Protein AF-A0A968AUE3-F1 (afdb_monomer_lite)

Sequence (200 aa):
GTGLGQAVLFWDGARYRPAATEGGHAAFAPRDERESRLLRFLLERYPRVSWERVLSGRGLFHIFEFLRSEGAPLLPEVEKRLASEDPSAVVGEAGVRGACPTCEDAVDLFVSLYGAQAGNLALTTMALGGVYVGGGIVTKLLPKVKSGLFMEAFRNAGRFEGLMRQTPVRVILNPKASLLGAAEVALDLALDTAPKPVSS

Radius of gyration: 19.77 Å; chains: 1; bounding box: 58×37×66 Å

pLDDT: mean 94.53, std 7.88, range [54.22, 98.81]

Structure (mmCIF, N/CA/C/O backbone):
data_AF-A0A968AUE3-F1
#
_entry.id   AF-A0A968AUE3-F1
#
loop_
_atom_site.group_PDB
_atom_site.id
_atom_site.type_symbol
_atom_site.label_atom_id
_atom_site.label_alt_id
_atom_site.label_comp_id
_atom_site.label_asym_id
_atom_site.label_entity_id
_atom_site.label_seq_id
_atom_site.pdbx_PDB_ins_code
_atom_site.Cartn_x
_atom_site.Cartn_y
_atom_site.Cartn_z
_atom_site.occupancy
_atom_site.B_iso_or_equiv
_atom_site.auth_seq_id
_atom_site.auth_comp_id
_atom_site.auth_asym_id
_atom_site.auth_atom_id
_atom_site.pdbx_PDB_model_num
ATOM 1 N N . GLY A 1 1 ? 2.767 7.096 1.065 1.00 87.50 1 GLY A N 1
ATOM 2 C CA . GLY A 1 1 ? 3.268 8.392 1.576 1.00 87.50 1 GLY A CA 1
ATOM 3 C C . GLY A 1 1 ? 2.072 9.280 1.826 1.00 87.50 1 GLY A C 1
ATOM 4 O O . GLY A 1 1 ? 1.082 8.755 2.321 1.00 87.50 1 GLY A O 1
ATOM 5 N N . THR A 1 2 ? 2.111 10.558 1.436 1.00 90.00 2 THR A N 1
ATOM 6 C CA . THR A 1 2 ? 0.888 11.387 1.338 1.00 90.00 2 THR A CA 1
ATOM 7 C C . THR A 1 2 ? -0.099 10.785 0.337 1.00 90.00 2 THR A C 1
ATOM 9 O O . THR A 1 2 ? -1.288 10.731 0.620 1.00 90.00 2 THR A O 1
ATOM 12 N N . GLY A 1 3 ? 0.427 10.251 -0.769 1.00 94.00 3 GLY A N 1
ATOM 13 C CA . GLY A 1 3 ? -0.297 9.460 -1.762 1.00 94.00 3 GLY A CA 1
ATOM 14 C C . GLY A 1 3 ? 0.367 8.108 -2.057 1.00 94.00 3 GLY A C 1
ATOM 15 O O . GLY A 1 3 ? 1.267 7.677 -1.310 1.00 94.00 3 GLY A O 1
ATOM 16 N N . LEU A 1 4 ? -0.053 7.480 -3.158 1.00 97.00 4 LEU A N 1
ATOM 17 C CA . LEU A 1 4 ? 0.469 6.219 -3.697 1.00 97.00 4 LEU A CA 1
ATOM 18 C C . LEU A 1 4 ? 0.987 6.427 -5.130 1.00 97.00 4 LEU A C 1
ATOM 20 O O . LEU A 1 4 ? 0.257 6.270 -6.101 1.00 97.00 4 LEU A O 1
ATOM 24 N N . GLY A 1 5 ? 2.277 6.732 -5.265 1.00 96.31 5 GLY A N 1
ATOM 25 C CA . GLY A 1 5 ? 2.933 6.774 -6.573 1.00 96.31 5 GLY A CA 1
ATOM 26 C C . GLY A 1 5 ? 3.268 5.372 -7.084 1.00 96.31 5 GLY A C 1
ATOM 27 O O . GLY A 1 5 ? 3.693 4.514 -6.307 1.00 96.31 5 GLY A O 1
ATOM 28 N N . GLN A 1 6 ? 3.108 5.151 -8.388 1.00 97.12 6 GLN A N 1
ATOM 29 C CA . GLN A 1 6 ? 3.526 3.928 -9.077 1.00 97.12 6 GLN A CA 1
ATOM 30 C C . GLN A 1 6 ? 4.240 4.303 -10.376 1.00 97.12 6 GLN A C 1
ATOM 32 O O . GLN A 1 6 ? 3.829 5.216 -11.088 1.00 97.12 6 GLN A O 1
ATOM 37 N N . ALA A 1 7 ? 5.323 3.605 -10.684 1.00 96.00 7 ALA A N 1
ATOM 38 C CA . ALA A 1 7 ? 6.072 3.776 -11.920 1.00 96.00 7 ALA A CA 1
ATOM 39 C C . ALA A 1 7 ? 6.649 2.424 -12.333 1.00 96.00 7 ALA A C 1
ATOM 41 O O . ALA A 1 7 ? 6.789 1.522 -11.502 1.00 96.00 7 ALA A O 1
ATOM 42 N N . VAL A 1 8 ? 6.991 2.299 -13.610 1.00 96.56 8 VAL A N 1
ATOM 43 C CA . VAL A 1 8 ? 7.591 1.088 -14.173 1.00 96.56 8 VAL A CA 1
ATOM 44 C C . VAL A 1 8 ? 8.958 1.437 -14.736 1.00 96.56 8 VAL A C 1
ATOM 46 O O . VAL A 1 8 ? 9.127 2.485 -15.354 1.00 96.56 8 VAL A O 1
ATOM 49 N N . LEU A 1 9 ? 9.936 0.560 -14.525 1.00 95.06 9 LEU A N 1
ATOM 50 C CA . LEU A 1 9 ? 11.209 0.594 -15.236 1.00 95.06 9 LEU A CA 1
ATOM 51 C C . LEU A 1 9 ? 11.208 -0.555 -16.241 1.00 95.06 9 LEU A C 1
ATOM 53 O O . LEU A 1 9 ? 11.090 -1.710 -15.835 1.00 95.06 9 LEU A O 1
ATOM 57 N N . PHE A 1 10 ? 11.341 -0.257 -17.530 1.00 93.12 10 PHE A N 1
ATOM 58 C CA . PHE A 1 10 ? 11.488 -1.284 -18.564 1.00 93.12 10 PHE A CA 1
ATOM 59 C C . PHE A 1 10 ? 12.887 -1.230 -19.172 1.00 93.12 10 PHE A C 1
ATOM 61 O O . PHE A 1 10 ? 13.482 -0.163 -19.292 1.00 93.12 10 PHE A O 1
ATOM 68 N N . TRP A 1 11 ? 13.430 -2.389 -19.526 1.00 92.69 11 TRP A N 1
ATOM 69 C CA . TRP A 1 11 ? 14.718 -2.484 -20.204 1.00 92.69 11 TRP A CA 1
ATOM 70 C C . TRP A 1 11 ? 14.527 -2.265 -21.706 1.00 92.69 11 TRP A C 1
ATOM 72 O O . TRP A 1 11 ? 13.736 -2.977 -22.323 1.00 92.69 11 TRP A O 1
ATOM 82 N N . ASP A 1 12 ? 15.240 -1.305 -22.298 1.00 92.12 12 ASP A N 1
ATOM 83 C CA . ASP A 1 12 ? 15.148 -1.004 -23.738 1.00 92.12 12 ASP A CA 1
ATOM 84 C C . ASP A 1 12 ? 16.195 -1.730 -24.604 1.00 92.12 12 ASP A C 1
ATOM 86 O O . ASP A 1 12 ? 16.256 -1.515 -25.812 1.00 92.12 12 ASP A O 1
ATOM 90 N N . GLY A 1 13 ? 17.018 -2.589 -23.996 1.00 93.75 13 GLY A N 1
ATOM 91 C CA . GLY A 1 13 ? 18.161 -3.242 -24.638 1.00 93.75 13 GLY A CA 1
ATOM 92 C C . GLY A 1 13 ? 19.514 -2.709 -24.162 1.00 93.75 13 GLY A C 1
ATOM 93 O O . GLY A 1 13 ? 20.493 -3.449 -24.223 1.00 93.75 13 GLY A O 1
ATOM 94 N N . ALA A 1 14 ? 19.565 -1.480 -23.638 1.00 91.12 14 ALA A N 1
ATOM 95 C CA . ALA A 1 14 ? 20.801 -0.836 -23.189 1.00 91.12 14 ALA A CA 1
ATOM 96 C C . ALA A 1 14 ? 20.709 -0.251 -21.773 1.00 91.12 14 ALA A C 1
ATOM 98 O O . ALA A 1 14 ? 21.691 -0.296 -21.030 1.00 91.12 14 ALA A O 1
ATOM 99 N N . ARG A 1 15 ? 19.552 0.302 -21.391 1.00 89.81 15 ARG A N 1
ATOM 100 C CA . ARG A 1 15 ? 19.321 0.874 -20.058 1.00 89.81 15 ARG A CA 1
ATOM 101 C C . ARG A 1 15 ? 17.876 0.700 -19.597 1.00 89.81 15 ARG A C 1
ATOM 103 O O . ARG A 1 15 ? 16.973 0.388 -20.374 1.00 89.81 15 ARG A O 1
ATOM 110 N N . TYR A 1 16 ? 17.650 0.919 -18.304 1.00 90.75 16 TYR A N 1
ATOM 111 C CA . TYR A 1 16 ? 16.298 1.012 -17.761 1.00 90.75 16 TYR A CA 1
ATOM 112 C C . TYR A 1 16 ? 15.686 2.373 -18.088 1.00 90.75 16 TYR A C 1
ATOM 114 O O . TYR A 1 16 ? 16.273 3.417 -17.812 1.00 90.75 16 TYR A O 1
ATOM 122 N N . ARG A 1 17 ? 14.478 2.358 -18.645 1.00 91.44 17 ARG A N 1
ATOM 123 C CA . ARG A 1 17 ? 13.684 3.540 -18.970 1.00 91.44 17 ARG A CA 1
ATOM 124 C C . ARG A 1 17 ? 12.528 3.682 -17.983 1.00 91.44 17 ARG A C 1
ATOM 126 O O . ARG A 1 17 ? 11.764 2.726 -17.822 1.00 91.44 17 ARG A O 1
ATOM 133 N N . PRO A 1 18 ? 12.368 4.848 -17.337 1.00 93.12 18 PRO A N 1
ATOM 134 C CA . PRO A 1 18 ? 11.205 5.100 -16.508 1.00 93.12 18 PRO A CA 1
ATOM 135 C C . PRO A 1 18 ? 9.968 5.384 -17.359 1.00 93.12 18 PRO A C 1
ATOM 137 O O . PRO A 1 18 ? 9.992 6.213 -18.265 1.00 93.12 18 PRO A O 1
ATOM 140 N N . ALA A 1 19 ? 8.867 4.727 -17.014 1.00 94.12 19 ALA A N 1
ATOM 141 C CA . ALA A 1 19 ? 7.523 5.047 -17.462 1.00 94.12 19 ALA A CA 1
ATOM 142 C C . ALA A 1 19 ? 6.704 5.519 -16.254 1.00 94.12 19 ALA A C 1
ATOM 144 O O . ALA A 1 19 ? 6.473 4.764 -15.302 1.00 94.12 19 ALA A O 1
ATOM 145 N N . ALA A 1 20 ? 6.292 6.787 -16.285 1.00 94.00 20 ALA A N 1
ATOM 146 C CA . ALA A 1 20 ? 5.414 7.358 -15.272 1.00 94.00 20 ALA A CA 1
ATOM 147 C C . ALA A 1 20 ? 4.004 6.762 -15.386 1.00 94.00 20 ALA A C 1
ATOM 149 O O . ALA A 1 20 ? 3.521 6.496 -16.488 1.00 94.00 20 ALA A O 1
ATOM 150 N N . THR A 1 21 ? 3.338 6.564 -14.248 1.00 95.62 21 THR A N 1
ATOM 151 C CA . THR A 1 21 ? 1.948 6.097 -14.201 1.00 95.62 21 THR A CA 1
ATOM 152 C C . THR A 1 21 ? 1.184 6.801 -13.086 1.00 95.62 21 THR A C 1
ATOM 154 O O . THR A 1 21 ? 1.782 7.276 -12.126 1.00 95.62 21 THR A O 1
ATOM 157 N N . GLU A 1 22 ? -0.145 6.767 -13.171 1.00 96.62 22 GLU A N 1
ATOM 158 C CA . GLU A 1 22 ? -1.058 7.174 -12.093 1.00 96.62 22 GLU A CA 1
ATOM 159 C C . GLU A 1 22 ? -1.727 5.950 -11.450 1.00 96.62 22 GLU A C 1
ATOM 161 O O . GLU A 1 22 ? -2.900 5.964 -11.071 1.00 96.62 22 GLU A O 1
ATOM 166 N N . GLY A 1 23 ? -0.993 4.834 -11.364 1.00 96.06 23 GLY A N 1
ATOM 167 C CA . GLY A 1 23 ? -1.550 3.542 -10.958 1.00 96.06 23 GLY A CA 1
ATOM 168 C C . GLY A 1 23 ? -2.142 3.528 -9.541 1.00 96.06 23 GLY A C 1
ATOM 169 O O . GLY A 1 23 ? -3.088 2.789 -9.276 1.00 96.06 23 GLY A O 1
ATOM 170 N N . GLY A 1 24 ? -1.694 4.413 -8.642 1.00 97.12 24 GLY A N 1
ATOM 171 C CA . GLY A 1 24 ? -2.324 4.583 -7.327 1.00 97.12 24 GLY A CA 1
ATOM 172 C C . GLY A 1 24 ? -3.758 5.119 -7.383 1.00 97.12 24 GLY A C 1
ATOM 173 O O . GLY A 1 24 ? -4.542 4.898 -6.458 1.00 97.12 24 GLY A O 1
ATOM 174 N N . HIS A 1 25 ? -4.144 5.757 -8.486 1.00 97.88 25 HIS A N 1
ATOM 175 C CA . HIS A 1 25 ? -5.512 6.193 -8.740 1.00 97.88 25 HIS A CA 1
ATOM 176 C C . HIS A 1 25 ? -6.372 5.122 -9.421 1.00 97.88 25 HIS A C 1
ATOM 178 O O . HIS A 1 25 ? -7.548 5.386 -9.686 1.00 97.88 25 HIS A O 1
ATOM 184 N N . ALA A 1 26 ? -5.853 3.916 -9.680 1.00 97.75 26 ALA A N 1
ATOM 185 C CA . ALA A 1 26 ? -6.665 2.775 -10.102 1.00 97.75 26 ALA A CA 1
ATOM 186 C C . ALA A 1 26 ? -7.692 2.402 -9.018 1.00 97.75 26 ALA A C 1
ATOM 188 O O . ALA A 1 26 ? -7.497 2.690 -7.835 1.00 97.75 26 ALA A O 1
ATOM 189 N N . ALA A 1 27 ? -8.814 1.804 -9.429 1.00 98.06 27 ALA A N 1
ATOM 190 C CA . ALA A 1 27 ? -9.891 1.447 -8.507 1.00 98.06 27 ALA A CA 1
ATOM 191 C C . ALA A 1 27 ? -9.421 0.386 -7.500 1.00 98.06 27 ALA A C 1
ATOM 193 O O . ALA A 1 27 ? -8.736 -0.566 -7.878 1.00 98.06 27 ALA A O 1
ATOM 194 N N . PHE A 1 28 ? -9.801 0.557 -6.234 1.00 98.50 28 PHE A N 1
ATOM 195 C CA . PHE A 1 28 ? -9.588 -0.458 -5.210 1.00 98.50 28 PHE A CA 1
ATOM 196 C C . PHE A 1 28 ? -10.462 -1.685 -5.508 1.00 98.50 28 PHE A C 1
ATOM 198 O O . PHE A 1 28 ? -11.667 -1.550 -5.720 1.00 98.50 28 PHE A O 1
ATOM 205 N N . ALA A 1 29 ? -9.845 -2.867 -5.528 1.00 96.06 29 ALA A N 1
ATOM 206 C CA . ALA A 1 29 ? -10.512 -4.141 -5.768 1.00 96.06 29 ALA A CA 1
ATOM 207 C C . ALA A 1 29 ? -10.394 -5.021 -4.507 1.00 96.06 29 ALA A C 1
ATOM 209 O O . ALA A 1 29 ? -9.310 -5.559 -4.267 1.00 96.06 29 ALA A O 1
ATOM 210 N N . PRO A 1 30 ? -11.457 -5.138 -3.688 1.00 97.81 30 PRO A N 1
ATOM 211 C CA . PRO A 1 30 ? -11.427 -5.936 -2.467 1.00 97.81 30 PRO A CA 1
ATOM 212 C C . PRO A 1 30 ? -11.324 -7.432 -2.782 1.00 97.81 30 PRO A C 1
ATOM 214 O O . PRO A 1 30 ? -11.907 -7.915 -3.753 1.00 97.81 30 PRO A O 1
ATOM 217 N N . ARG A 1 31 ? -10.583 -8.166 -1.951 1.00 97.25 31 ARG A N 1
ATOM 218 C CA . ARG A 1 31 ? -10.299 -9.601 -2.127 1.00 97.25 31 ARG A CA 1
ATOM 219 C C . ARG A 1 31 ? -11.199 -10.509 -1.299 1.00 97.25 31 ARG A C 1
ATOM 221 O O . ARG A 1 31 ? -11.353 -11.681 -1.628 1.00 97.25 31 ARG A O 1
ATOM 228 N N . ASP A 1 32 ? -11.765 -9.977 -0.224 1.00 97.62 32 ASP A N 1
ATOM 229 C CA . ASP A 1 32 ? -12.616 -10.706 0.708 1.00 97.62 32 ASP A CA 1
ATOM 230 C C . ASP A 1 32 ? -13.753 -9.820 1.246 1.00 97.62 32 ASP A C 1
ATOM 232 O O . ASP A 1 32 ? -13.901 -8.646 0.884 1.00 97.62 32 ASP A O 1
ATOM 236 N N . GLU A 1 33 ? -14.597 -10.394 2.105 1.00 98.44 33 GLU A N 1
ATOM 237 C CA . GLU A 1 33 ? -15.749 -9.692 2.676 1.00 98.44 33 GLU A CA 1
ATOM 238 C C . GLU A 1 33 ? -15.333 -8.541 3.607 1.00 98.44 33 GLU A C 1
ATOM 240 O O . GLU A 1 33 ? -16.031 -7.532 3.700 1.00 98.44 33 GLU A O 1
ATOM 245 N N . ARG A 1 34 ? -14.182 -8.646 4.281 1.00 98.38 34 ARG A N 1
ATOM 246 C CA . ARG A 1 34 ? -13.679 -7.591 5.170 1.00 98.38 34 ARG A CA 1
ATOM 247 C C . ARG A 1 34 ? -13.237 -6.375 4.360 1.00 98.38 34 ARG A C 1
ATOM 249 O O . ARG A 1 34 ? -13.642 -5.252 4.655 1.00 98.38 34 ARG A O 1
ATOM 256 N N . GLU A 1 35 ? -12.469 -6.596 3.302 1.00 98.62 35 GLU A N 1
ATOM 257 C CA . GLU A 1 35 ? -12.070 -5.558 2.354 1.00 98.62 35 GLU A CA 1
ATOM 258 C C . GLU A 1 35 ? -13.275 -4.971 1.603 1.00 98.62 35 GLU A C 1
ATOM 260 O O . GLU A 1 35 ? -13.310 -3.772 1.322 1.00 98.62 35 GLU A O 1
ATOM 265 N N . SER A 1 36 ? -14.298 -5.784 1.326 1.00 98.81 36 SER A N 1
ATOM 266 C CA . SER A 1 36 ? -15.547 -5.323 0.706 1.00 98.81 36 SER A CA 1
ATOM 267 C C . SER A 1 36 ? -16.339 -4.393 1.628 1.00 98.81 36 SER A C 1
ATOM 269 O O . SER A 1 36 ? -16.906 -3.400 1.166 1.00 98.81 36 SER A O 1
ATOM 271 N N . ARG A 1 37 ? -16.350 -4.656 2.941 1.00 98.69 37 ARG A N 1
ATOM 272 C CA . ARG A 1 37 ? -16.912 -3.731 3.941 1.00 98.69 37 ARG A CA 1
ATOM 273 C C . ARG A 1 37 ? -16.114 -2.437 4.041 1.00 98.69 37 ARG A C 1
ATOM 275 O O . ARG A 1 37 ? -16.726 -1.372 4.051 1.00 98.69 37 ARG A O 1
ATOM 282 N N . LEU A 1 38 ? -14.782 -2.509 4.005 1.00 98.81 38 LEU A N 1
ATOM 283 C CA . LEU A 1 38 ? -13.931 -1.317 3.926 1.00 98.81 38 LEU A CA 1
ATOM 284 C C . LEU A 1 38 ? -14.248 -0.481 2.674 1.00 98.81 38 LEU A C 1
ATOM 286 O O . LEU A 1 38 ? -14.374 0.739 2.767 1.00 98.81 38 LEU A O 1
ATOM 290 N N . LEU A 1 39 ? -14.421 -1.115 1.508 1.00 98.81 39 LEU A N 1
ATOM 291 C CA . LEU A 1 39 ? -14.833 -0.418 0.286 1.00 98.81 39 LEU A CA 1
ATOM 292 C C . LEU A 1 39 ? -16.179 0.297 0.483 1.00 98.81 39 LEU A C 1
ATOM 294 O O . LEU A 1 39 ? -16.281 1.478 0.159 1.00 98.81 39 LEU A O 1
ATOM 298 N N . ARG A 1 40 ? -17.191 -0.393 1.029 1.00 98.62 40 ARG A N 1
ATOM 299 C CA . ARG A 1 40 ? -18.519 0.187 1.300 1.00 98.62 40 ARG A CA 1
ATOM 300 C C . ARG A 1 40 ? -18.437 1.386 2.243 1.00 98.62 40 ARG A C 1
ATOM 302 O O . ARG A 1 40 ? -18.963 2.440 1.908 1.00 98.62 40 ARG A O 1
ATOM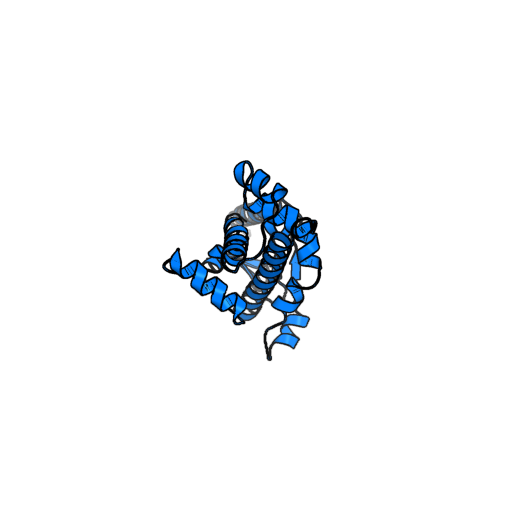 309 N N . PHE A 1 41 ? -17.697 1.253 3.341 1.00 98.69 41 PHE A N 1
ATOM 310 C CA . PHE A 1 41 ? -17.438 2.341 4.285 1.00 98.69 41 PHE A CA 1
ATOM 311 C C . PHE A 1 41 ? -16.807 3.566 3.602 1.00 98.69 41 PHE A C 1
ATOM 313 O O . PHE A 1 41 ? -17.210 4.705 3.825 1.00 98.69 41 PHE A O 1
ATOM 320 N N . LEU A 1 42 ? -15.826 3.355 2.719 1.00 98.62 42 LEU A N 1
ATOM 321 C CA . LEU A 1 42 ? -15.171 4.449 1.998 1.00 98.62 42 LEU A CA 1
ATOM 322 C C . LEU A 1 42 ? -16.070 5.091 0.928 1.00 98.62 42 LEU A C 1
ATOM 324 O O . LEU A 1 42 ? -15.923 6.286 0.658 1.00 98.62 42 LEU A O 1
ATOM 328 N N . LEU A 1 43 ? -16.994 4.332 0.331 1.00 98.56 43 LEU A N 1
ATOM 329 C CA . LEU A 1 43 ? -17.951 4.834 -0.663 1.00 98.56 43 LEU A CA 1
ATOM 330 C C . LEU A 1 43 ? -18.997 5.787 -0.069 1.00 98.56 43 LEU A C 1
ATOM 332 O O . LEU A 1 43 ? -19.527 6.622 -0.794 1.00 98.56 43 LEU A O 1
ATOM 336 N N . GLU A 1 44 ? -19.244 5.739 1.242 1.00 97.94 44 GLU A N 1
ATOM 337 C CA . GLU A 1 44 ? -20.092 6.729 1.926 1.00 97.94 44 GLU A CA 1
ATOM 338 C C . GLU A 1 44 ? -19.481 8.141 1.897 1.00 97.94 44 GLU A C 1
ATOM 340 O O . GLU A 1 44 ? -20.194 9.140 1.974 1.00 97.94 44 GLU A O 1
ATOM 345 N N . ARG A 1 45 ? -18.149 8.234 1.776 1.00 96.19 45 ARG A N 1
ATOM 346 C CA . ARG A 1 45 ? -17.389 9.496 1.830 1.00 96.19 45 ARG A CA 1
ATOM 347 C C . ARG A 1 45 ? -16.841 9.928 0.474 1.00 96.19 45 ARG A C 1
ATOM 349 O O . ARG A 1 45 ? -16.584 11.113 0.263 1.00 96.19 45 ARG A O 1
ATOM 356 N N . TYR A 1 46 ? -16.606 8.978 -0.428 1.00 97.44 46 TYR A N 1
ATOM 357 C CA . TYR A 1 46 ? -15.980 9.224 -1.721 1.00 97.44 46 TYR A CA 1
ATOM 358 C C . TYR A 1 46 ? -16.808 8.618 -2.854 1.00 97.44 46 TYR A C 1
ATOM 360 O O . TYR A 1 46 ? -17.135 7.438 -2.795 1.00 97.44 46 TYR A O 1
ATOM 368 N N . PRO A 1 47 ? -17.037 9.352 -3.959 1.00 95.94 47 PRO A N 1
ATOM 369 C CA . PRO A 1 47 ? -17.762 8.812 -5.113 1.00 95.94 47 PRO A CA 1
ATOM 370 C C . PRO A 1 47 ? -17.018 7.652 -5.796 1.00 95.94 47 PRO A C 1
ATOM 372 O O . PRO A 1 47 ? -17.610 6.870 -6.533 1.00 95.94 47 PRO A O 1
ATOM 375 N N . ARG A 1 48 ? -15.702 7.549 -5.577 1.00 97.44 48 ARG A N 1
ATOM 376 C CA . ARG A 1 48 ? -14.839 6.479 -6.077 1.00 97.44 48 ARG A CA 1
ATOM 377 C C . ARG A 1 48 ? -13.696 6.241 -5.100 1.00 97.44 48 ARG A C 1
ATOM 379 O O . ARG A 1 48 ? -13.047 7.189 -4.655 1.00 97.44 48 ARG A O 1
ATOM 386 N N . VAL A 1 49 ? -13.396 4.972 -4.846 1.00 98.56 49 VAL A N 1
ATOM 387 C CA . VAL A 1 49 ? -12.293 4.556 -3.975 1.00 98.56 49 VAL A CA 1
ATOM 388 C C . VAL A 1 49 ? -11.143 4.040 -4.834 1.00 98.56 49 VAL A C 1
ATOM 390 O O . VAL A 1 49 ? -11.258 3.014 -5.504 1.00 98.56 49 VAL A O 1
ATOM 393 N N . SER A 1 50 ? -10.036 4.782 -4.853 1.00 98.56 50 SER A N 1
ATOM 394 C CA . SER A 1 50 ? -8.789 4.340 -5.478 1.00 98.56 50 SER A CA 1
ATOM 395 C C . SER A 1 50 ? -7.882 3.633 -4.477 1.00 98.56 50 SER A C 1
ATOM 397 O O . SER A 1 50 ? -8.051 3.784 -3.266 1.00 98.56 50 SER A O 1
ATOM 399 N N . TRP A 1 51 ? -6.858 2.938 -4.970 1.00 98.38 51 TRP A N 1
ATOM 400 C CA . TRP A 1 51 ? -5.819 2.379 -4.107 1.00 98.38 51 TRP A CA 1
ATOM 401 C C . TRP A 1 51 ? -5.157 3.428 -3.215 1.00 98.38 51 TRP A C 1
ATOM 403 O O . TRP A 1 51 ? -4.914 3.150 -2.051 1.00 98.38 51 TRP A O 1
ATOM 413 N N . GLU A 1 52 ? -4.938 4.656 -3.684 1.00 98.12 52 GLU A N 1
ATOM 414 C CA . GLU A 1 52 ? -4.398 5.746 -2.860 1.00 98.12 52 GLU A CA 1
ATOM 415 C C . GLU A 1 52 ? -5.287 6.110 -1.656 1.00 98.12 52 GLU A C 1
ATOM 417 O O . GLU A 1 52 ? -4.772 6.462 -0.589 1.00 98.12 52 GLU A O 1
ATOM 422 N N . ARG A 1 53 ? -6.618 5.992 -1.782 1.00 97.94 53 ARG A N 1
ATOM 423 C CA . ARG A 1 53 ? -7.550 6.245 -0.664 1.00 97.94 53 ARG A CA 1
ATOM 424 C C . ARG A 1 53 ? -7.376 5.253 0.482 1.00 97.94 53 ARG A C 1
ATOM 426 O O . ARG A 1 53 ? -7.782 5.569 1.598 1.00 97.94 53 ARG A O 1
ATOM 433 N N . VAL A 1 54 ? -6.760 4.109 0.194 1.00 98.00 54 VAL A N 1
ATOM 434 C CA . VAL A 1 54 ? -6.487 3.008 1.121 1.00 98.00 54 VAL A CA 1
ATOM 435 C C . VAL A 1 54 ? -5.002 2.977 1.521 1.00 98.00 54 VAL A C 1
ATOM 437 O O . VAL A 1 54 ? -4.670 2.839 2.692 1.00 98.00 54 VAL A O 1
ATOM 440 N N . LEU A 1 55 ? -4.092 3.185 0.565 1.00 98.00 55 LEU A N 1
ATOM 441 C CA . LEU A 1 55 ? -2.639 3.016 0.685 1.00 98.00 55 LEU A CA 1
ATOM 442 C C . LEU A 1 55 ? -1.882 4.352 0.726 1.00 98.00 55 LEU A C 1
ATOM 444 O O . LEU A 1 55 ? -0.911 4.597 0.007 1.00 98.00 55 LEU A O 1
ATOM 448 N N . SER A 1 56 ? -2.316 5.224 1.624 1.00 97.38 56 SER A N 1
ATOM 449 C CA . SER A 1 56 ? -1.650 6.481 1.973 1.00 97.38 56 SER A CA 1
ATOM 450 C C . SER A 1 56 ? -1.615 6.643 3.492 1.00 97.38 56 SER A C 1
ATOM 452 O O . SER A 1 56 ? -2.193 5.833 4.211 1.00 97.38 56 SER A O 1
ATOM 454 N N . GLY A 1 57 ? -0.953 7.686 4.005 1.00 96.06 57 GLY A N 1
ATOM 455 C CA . GLY A 1 57 ? -1.047 8.032 5.429 1.00 96.06 57 GLY A CA 1
ATOM 456 C C . GLY A 1 57 ? -2.507 8.188 5.855 1.00 96.06 57 GLY A C 1
ATOM 457 O O . GLY A 1 57 ? -2.971 7.476 6.737 1.00 96.06 57 GLY A O 1
ATOM 458 N N . ARG A 1 58 ? -3.267 9.005 5.113 1.00 96.75 58 ARG A N 1
ATOM 459 C CA . ARG A 1 58 ? -4.714 9.156 5.326 1.00 96.75 58 ARG A CA 1
ATOM 460 C C . ARG A 1 58 ? -5.470 7.841 5.159 1.00 96.75 58 ARG A C 1
ATOM 462 O O . ARG A 1 58 ? -6.386 7.584 5.925 1.00 96.75 58 ARG A O 1
ATOM 469 N N . GLY A 1 59 ? -5.078 7.008 4.197 1.00 98.19 59 GLY A N 1
ATOM 470 C CA . GLY A 1 59 ? -5.672 5.688 3.997 1.00 98.19 59 GLY A CA 1
ATOM 471 C C . GLY A 1 59 ? -5.513 4.755 5.199 1.00 98.19 59 GLY A C 1
ATOM 472 O O . GLY A 1 59 ? -6.485 4.117 5.587 1.00 98.19 59 GLY A O 1
ATOM 473 N N . LEU A 1 60 ? -4.350 4.753 5.864 1.00 98.56 60 LEU A N 1
ATOM 474 C CA . LEU A 1 60 ? -4.162 4.023 7.124 1.00 98.56 60 LEU A CA 1
ATOM 475 C C . LEU A 1 60 ? -5.141 4.508 8.202 1.00 98.56 60 LEU A C 1
ATOM 477 O O . LEU A 1 60 ? -5.748 3.695 8.897 1.00 98.56 60 LEU A O 1
ATOM 481 N N . PHE A 1 61 ? -5.330 5.823 8.320 1.00 98.19 61 PHE A N 1
ATOM 482 C CA . PHE A 1 61 ? -6.303 6.359 9.266 1.00 98.19 61 PHE A CA 1
ATOM 483 C C . PHE A 1 61 ? -7.748 6.017 8.876 1.00 98.19 61 PHE A C 1
ATOM 485 O O . PHE A 1 61 ? -8.532 5.657 9.746 1.00 98.19 61 PHE A O 1
ATOM 492 N N . HIS A 1 62 ? -8.097 6.012 7.585 1.00 98.62 62 HIS A N 1
ATOM 493 C CA . HIS A 1 62 ? -9.422 5.563 7.152 1.00 98.62 62 HIS A CA 1
ATOM 494 C C . HIS A 1 62 ? -9.687 4.094 7.501 1.00 98.62 62 HIS A C 1
ATOM 496 O O . HIS A 1 62 ? -10.804 3.752 7.877 1.00 98.62 62 HIS A O 1
ATOM 502 N N . ILE A 1 63 ? -8.677 3.223 7.388 1.00 98.81 63 ILE A N 1
ATOM 503 C CA . ILE A 1 63 ? -8.791 1.820 7.809 1.00 98.81 63 ILE A CA 1
ATOM 504 C C . ILE A 1 63 ? -9.059 1.750 9.315 1.00 98.81 63 ILE A C 1
ATOM 506 O O . ILE A 1 63 ? -9.939 1.014 9.748 1.00 98.81 63 ILE A O 1
ATOM 510 N N . PHE A 1 64 ? -8.350 2.544 10.115 1.00 98.69 64 PHE A N 1
ATOM 511 C CA . PHE A 1 64 ? -8.611 2.633 11.549 1.00 98.69 64 PHE A CA 1
ATOM 512 C C . PHE A 1 64 ? -10.042 3.113 11.854 1.00 98.69 64 PHE A C 1
ATOM 514 O O . PHE A 1 64 ? -10.728 2.501 12.671 1.00 98.69 64 PHE A O 1
ATOM 521 N N . GLU A 1 65 ? -10.527 4.159 11.179 1.00 98.62 65 GLU A N 1
ATOM 522 C CA . GLU A 1 65 ? -11.910 4.635 11.326 1.00 98.62 65 GLU A CA 1
ATOM 523 C C . GLU A 1 65 ? -12.942 3.573 10.927 1.00 98.62 65 GLU A C 1
ATOM 525 O O . GLU A 1 65 ? -13.958 3.422 11.604 1.00 98.62 65 GLU A O 1
ATOM 530 N N . PHE A 1 66 ? -12.667 2.812 9.865 1.00 98.69 66 PHE A N 1
ATOM 531 C CA . PHE A 1 66 ? -13.487 1.676 9.459 1.00 98.69 66 PHE A CA 1
ATOM 532 C C . PHE A 1 66 ? -13.597 0.654 10.596 1.00 98.69 66 PHE A C 1
ATOM 534 O O . PHE A 1 66 ? -14.706 0.329 11.014 1.00 98.69 66 PHE A O 1
ATOM 541 N N . LEU A 1 67 ? -12.478 0.220 11.182 1.00 98.62 67 LEU A N 1
ATOM 542 C CA . LEU A 1 67 ? -12.504 -0.738 12.294 1.00 98.62 67 LEU A CA 1
ATOM 543 C C . LEU A 1 67 ? -13.243 -0.185 13.518 1.00 98.62 67 LEU A C 1
ATOM 545 O O . LEU A 1 67 ? -13.992 -0.908 14.174 1.00 98.62 67 LEU A O 1
ATOM 549 N N . ARG A 1 68 ? -13.096 1.114 13.800 1.00 98.06 68 ARG A N 1
ATOM 550 C CA . ARG A 1 68 ? -13.861 1.801 14.851 1.00 98.06 68 ARG A CA 1
ATOM 551 C C . ARG A 1 68 ? -15.363 1.783 14.576 1.00 98.06 68 ARG A C 1
ATOM 553 O O . ARG A 1 68 ? -16.132 1.573 15.510 1.00 98.06 68 ARG A O 1
ATOM 560 N N . SER A 1 69 ? -15.778 1.955 13.321 1.00 97.81 69 SER A N 1
ATOM 561 C CA . SER A 1 69 ? -17.188 1.852 12.921 1.00 97.81 69 SER A CA 1
ATOM 562 C C . SER A 1 69 ? -17.743 0.428 13.058 1.00 97.81 69 SER A C 1
ATOM 564 O O . SER A 1 69 ? -18.928 0.266 13.330 1.00 97.81 69 SER A O 1
ATOM 566 N N . GLU A 1 70 ? -16.883 -0.595 12.975 1.00 97.25 70 GLU A N 1
ATOM 567 C CA . GLU A 1 70 ? -17.240 -1.998 13.243 1.00 97.25 70 GLU A CA 1
ATOM 568 C C . GLU A 1 70 ? -17.219 -2.356 14.744 1.00 97.25 70 GLU A C 1
ATOM 570 O O . GLU A 1 70 ? -17.397 -3.516 15.111 1.00 97.25 70 GLU A O 1
ATOM 575 N N . GLY A 1 71 ? -17.014 -1.374 15.631 1.00 96.12 71 GLY A N 1
ATOM 576 C CA . GLY A 1 71 ? 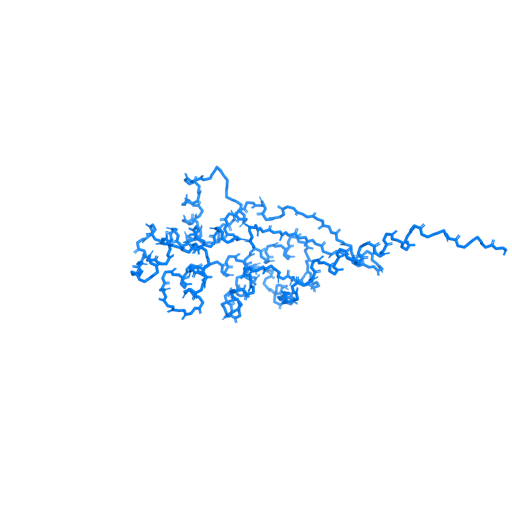-17.040 -1.564 17.082 1.00 96.12 71 GLY A CA 1
ATOM 577 C C . GLY A 1 71 ? -15.701 -1.966 17.708 1.00 96.12 71 GLY A C 1
ATOM 578 O O . GLY A 1 71 ? -15.666 -2.284 18.898 1.00 96.12 71 GLY A O 1
ATOM 579 N N . ALA A 1 72 ? -14.591 -1.928 16.961 1.00 95.38 72 ALA A N 1
ATOM 580 C CA . ALA A 1 72 ? -13.267 -2.188 17.527 1.00 95.38 72 ALA A CA 1
ATOM 581 C C . ALA A 1 72 ? -12.938 -1.157 18.626 1.00 95.38 72 ALA A C 1
ATOM 583 O O . ALA A 1 72 ? -13.236 0.026 18.448 1.00 95.38 72 ALA A O 1
ATOM 584 N N . PRO A 1 73 ? -12.327 -1.546 19.760 1.00 93.81 73 PRO A N 1
ATOM 585 C CA . PRO A 1 73 ? -12.117 -0.659 20.906 1.00 93.81 73 PRO A CA 1
ATOM 586 C C . PRO A 1 73 ? -11.134 0.485 20.604 1.00 93.81 73 PRO A C 1
ATOM 588 O O . PRO A 1 73 ? -10.319 0.411 19.689 1.00 93.81 73 PRO A O 1
ATOM 591 N N . LEU A 1 74 ? -11.182 1.560 21.387 1.00 93.50 74 LEU A N 1
ATOM 592 C CA . LEU A 1 74 ? -10.194 2.640 21.345 1.00 93.50 74 LEU A CA 1
ATOM 593 C C . LEU A 1 74 ? -9.675 2.835 22.752 1.00 93.50 74 LEU A C 1
ATOM 595 O O . LEU A 1 74 ? -10.449 3.033 23.685 1.00 93.50 74 LEU A O 1
ATOM 599 N N . LEU A 1 75 ? -8.361 2.724 22.892 1.00 94.38 75 LEU A N 1
ATOM 600 C CA . LEU A 1 75 ? -7.717 2.908 24.178 1.00 94.38 75 LEU A CA 1
ATOM 601 C C . LEU A 1 75 ? -7.653 4.408 24.499 1.00 94.38 75 LEU A C 1
ATOM 603 O O . LEU A 1 75 ? -7.277 5.179 23.612 1.00 94.38 75 LEU A O 1
ATOM 607 N N . PRO A 1 76 ? -7.939 4.828 25.747 1.00 95.19 76 PRO A N 1
ATOM 608 C CA . PRO A 1 76 ? -7.925 6.243 26.129 1.00 95.19 76 PRO A CA 1
ATOM 609 C C . PRO A 1 76 ? -6.595 6.953 25.843 1.00 95.19 76 PRO A C 1
ATOM 611 O O . PRO A 1 76 ? -6.572 8.127 25.483 1.00 95.19 76 PRO A O 1
ATOM 614 N N . GLU A 1 77 ? -5.470 6.239 25.965 1.00 94.81 77 GLU A N 1
ATOM 615 C CA . GLU A 1 77 ? -4.146 6.774 25.630 1.00 94.81 77 GLU A CA 1
ATOM 616 C C . GLU A 1 77 ? -4.045 7.146 24.146 1.00 94.81 77 GLU A C 1
ATOM 618 O O . GLU A 1 77 ? -3.586 8.235 23.804 1.00 94.81 77 GLU A O 1
ATOM 623 N N . VAL A 1 78 ? -4.518 6.264 23.262 1.00 96.31 78 VAL A N 1
ATOM 624 C CA . VAL A 1 78 ? -4.525 6.513 21.819 1.00 96.31 78 VAL A CA 1
ATOM 625 C C . VAL A 1 78 ? -5.507 7.627 21.482 1.00 96.31 78 VAL A C 1
ATOM 627 O O . VAL A 1 78 ? -5.153 8.517 20.721 1.00 96.31 78 VAL A O 1
ATOM 630 N N . GLU A 1 79 ? -6.698 7.633 22.082 1.00 96.06 79 GLU A N 1
ATOM 631 C CA . GLU A 1 79 ? -7.692 8.695 21.886 1.00 96.06 79 GLU A CA 1
ATOM 632 C C . GLU A 1 79 ? -7.124 10.079 22.212 1.00 96.06 79 GLU A C 1
ATOM 634 O O . GLU A 1 79 ? -7.236 11.007 21.410 1.00 96.06 79 GLU A O 1
ATOM 639 N N . LYS A 1 80 ? -6.431 10.197 23.349 1.00 96.81 80 LYS A N 1
ATOM 640 C CA . LYS A 1 80 ? -5.774 11.441 23.753 1.00 96.81 80 LYS A CA 1
ATOM 641 C C . LYS A 1 80 ? -4.735 11.895 22.727 1.00 96.81 80 LYS A C 1
ATOM 643 O O . LYS A 1 80 ? -4.692 13.077 22.398 1.00 96.81 80 LYS A O 1
ATOM 648 N N . ARG A 1 81 ? -3.914 10.975 22.213 1.00 97.62 81 ARG A N 1
ATOM 649 C CA . ARG A 1 81 ? -2.897 11.285 21.194 1.00 97.62 81 ARG A CA 1
ATOM 650 C C . ARG A 1 81 ? -3.521 11.692 19.862 1.00 97.62 81 ARG A C 1
ATOM 652 O O . ARG A 1 81 ? -3.073 12.661 19.257 1.00 97.62 81 ARG A O 1
ATOM 659 N N . LEU A 1 82 ? -4.584 11.008 19.434 1.00 96.94 82 LEU A N 1
ATOM 660 C CA . LEU A 1 82 ? -5.328 11.336 18.211 1.00 96.94 82 LEU A CA 1
ATOM 661 C C . LEU A 1 82 ? -5.908 12.760 18.234 1.00 96.94 82 LEU A C 1
ATOM 663 O O . LEU A 1 82 ? -6.100 13.346 17.173 1.00 96.94 82 LEU A O 1
ATOM 667 N N . ALA A 1 83 ? -6.164 13.325 19.418 1.00 95.81 83 ALA A N 1
ATOM 668 C CA . ALA A 1 83 ? -6.659 14.692 19.566 1.00 95.81 83 ALA A CA 1
ATOM 669 C C . ALA A 1 83 ? -5.577 15.779 19.390 1.00 95.81 83 ALA A C 1
ATOM 671 O O . ALA A 1 83 ? -5.924 16.942 19.185 1.00 95.81 83 ALA A O 1
ATOM 672 N N . SER A 1 84 ? -4.286 15.437 19.485 1.00 95.81 84 SER A N 1
ATOM 673 C CA . SER A 1 84 ? -3.184 16.417 19.505 1.00 95.81 84 SER A CA 1
ATOM 674 C C . SER A 1 84 ? -2.053 16.162 18.503 1.00 95.81 84 SER A C 1
ATOM 676 O O . SER A 1 84 ? -1.226 17.046 18.288 1.00 95.81 84 SER A O 1
ATOM 678 N N . GLU A 1 85 ? -1.979 14.972 17.911 1.00 97.44 85 GLU A N 1
ATOM 679 C CA . GLU A 1 85 ? -0.915 14.546 16.993 1.00 97.44 85 GLU A CA 1
ATOM 680 C C . GLU A 1 85 ? -1.476 14.191 15.603 1.00 97.44 85 GLU A C 1
ATOM 682 O O . GLU A 1 85 ? -2.687 14.129 15.404 1.00 97.44 85 GLU A O 1
ATOM 687 N N . ASP A 1 86 ? -0.598 13.920 14.626 1.00 96.88 86 ASP A N 1
ATOM 688 C CA . ASP A 1 86 ? -1.020 13.385 13.323 1.00 96.88 86 ASP A CA 1
ATOM 689 C C . ASP A 1 86 ? -1.682 12.000 13.500 1.00 96.88 86 ASP A C 1
ATOM 691 O O . ASP A 1 86 ? -1.000 11.050 13.903 1.00 96.88 86 ASP A O 1
ATOM 695 N N . PRO A 1 87 ? -2.974 11.833 13.154 1.00 96.75 87 PRO A N 1
ATOM 696 C CA . PRO A 1 87 ? -3.697 10.594 13.437 1.00 96.75 87 PRO A CA 1
ATOM 697 C C . PRO A 1 87 ? -3.088 9.358 12.769 1.00 96.75 87 PRO A C 1
ATOM 699 O O . PRO A 1 87 ? -3.056 8.271 13.347 1.00 96.75 87 PRO A O 1
ATOM 702 N N . SER A 1 88 ? -2.551 9.526 11.558 1.00 96.44 88 SER A N 1
ATOM 703 C CA . SER A 1 88 ? -1.950 8.432 10.789 1.00 96.44 88 SER A CA 1
ATOM 704 C C . SER A 1 88 ? -0.647 7.951 11.432 1.00 96.44 88 SER A C 1
ATOM 706 O O . SER A 1 88 ? -0.376 6.749 11.473 1.00 96.44 88 SER A O 1
ATOM 708 N N . ALA A 1 89 ? 0.164 8.881 11.946 1.00 96.88 89 ALA A N 1
ATOM 709 C CA . ALA A 1 89 ? 1.386 8.581 12.678 1.00 96.88 89 ALA A CA 1
ATOM 710 C C . ALA A 1 89 ? 1.094 7.871 14.003 1.00 96.88 89 ALA A C 1
ATOM 712 O O . ALA A 1 89 ? 1.730 6.854 14.273 1.00 96.88 89 ALA A O 1
ATOM 713 N N . VAL A 1 90 ? 0.107 8.347 14.774 1.00 98.12 90 VAL A N 1
ATOM 714 C CA . VAL A 1 90 ? -0.309 7.717 16.040 1.00 98.12 90 VAL A CA 1
ATOM 715 C C . VAL A 1 90 ? -0.749 6.274 15.805 1.00 98.12 90 VAL A C 1
ATOM 717 O O . VAL A 1 90 ? -0.232 5.367 16.457 1.00 98.12 90 VAL A O 1
ATOM 720 N N . VAL A 1 91 ? -1.654 6.042 14.845 1.00 98.25 91 VAL A N 1
ATOM 721 C CA . VAL A 1 91 ? -2.135 4.691 14.508 1.00 98.25 91 VAL A CA 1
ATOM 722 C C . VAL A 1 91 ? -0.980 3.799 14.057 1.00 98.25 91 VAL A C 1
ATOM 724 O O . VAL A 1 91 ? -0.837 2.684 14.555 1.00 98.25 91 VAL A O 1
ATOM 727 N N . GLY A 1 92 ? -0.127 4.289 13.152 1.00 97.94 92 GLY A N 1
ATOM 728 C CA . GLY A 1 92 ? 1.011 3.521 12.648 1.00 97.94 92 GLY A CA 1
ATOM 729 C C . GLY A 1 92 ? 2.006 3.135 13.746 1.00 97.94 92 GLY A C 1
ATOM 730 O O . GLY A 1 92 ? 2.417 1.981 13.829 1.00 97.94 92 GLY A O 1
ATOM 731 N N . GLU A 1 93 ? 2.375 4.077 14.614 1.00 97.81 93 GLU A N 1
ATOM 732 C CA . GLU A 1 93 ? 3.305 3.849 15.725 1.00 97.81 93 GLU A CA 1
ATOM 733 C C . GLU A 1 93 ? 2.723 2.887 16.765 1.00 97.81 93 GLU A C 1
ATOM 735 O O . GLU A 1 93 ? 3.388 1.923 17.152 1.00 97.81 93 GLU A O 1
ATOM 740 N N . ALA A 1 94 ? 1.480 3.121 17.197 1.00 97.81 94 ALA A N 1
ATOM 741 C CA . ALA A 1 94 ? 0.811 2.280 18.183 1.00 97.81 94 ALA A CA 1
ATOM 742 C C . ALA A 1 94 ? 0.593 0.856 17.652 1.00 97.81 94 ALA A C 1
ATOM 744 O O . ALA A 1 94 ? 0.806 -0.107 18.389 1.00 97.81 94 ALA A O 1
ATOM 745 N N . GLY A 1 95 ? 0.234 0.717 16.371 1.00 97.81 95 GLY A N 1
ATOM 746 C CA . GLY A 1 95 ? 0.045 -0.579 15.724 1.00 97.81 95 GLY A CA 1
ATOM 747 C C . GLY A 1 95 ? 1.346 -1.358 15.533 1.00 97.81 95 GLY A C 1
ATOM 748 O O . GLY A 1 95 ? 1.387 -2.557 15.789 1.00 97.81 95 GLY A O 1
ATOM 749 N N . VAL A 1 96 ? 2.447 -0.693 15.162 1.00 97.69 96 VAL A N 1
ATOM 750 C CA . VAL A 1 96 ? 3.767 -1.347 15.062 1.00 97.69 96 VAL A CA 1
ATOM 751 C C . VAL A 1 96 ? 4.281 -1.806 16.430 1.00 97.69 96 VAL A C 1
ATOM 753 O O . VAL A 1 96 ? 4.938 -2.841 16.508 1.00 97.69 96 VAL A O 1
ATOM 756 N N . ARG A 1 97 ? 3.988 -1.062 17.504 1.00 96.62 97 ARG A N 1
ATOM 757 C CA . ARG A 1 97 ? 4.392 -1.417 18.875 1.00 96.62 97 ARG A CA 1
ATOM 758 C C . ARG A 1 97 ? 3.476 -2.435 19.563 1.00 96.62 97 ARG A C 1
ATOM 760 O O . ARG A 1 97 ? 3.808 -2.849 20.668 1.00 96.62 97 ARG A O 1
ATOM 767 N N . GLY A 1 98 ? 2.336 -2.795 18.967 1.00 94.75 98 GLY A N 1
ATOM 768 C CA . GLY A 1 98 ? 1.322 -3.627 19.630 1.00 94.75 98 GLY A CA 1
ATOM 769 C C . GLY A 1 98 ? 0.684 -2.946 20.850 1.00 94.75 98 GLY A C 1
ATOM 770 O O . GLY A 1 98 ? 0.190 -3.609 21.753 1.00 94.75 98 GLY A O 1
ATOM 771 N N . ALA A 1 99 ? 0.713 -1.610 20.913 1.00 93.44 99 ALA A N 1
ATOM 772 C CA . ALA A 1 99 ? 0.206 -0.834 22.050 1.00 93.44 99 ALA A CA 1
ATOM 773 C C . ALA A 1 99 ? -1.313 -0.586 21.982 1.00 93.44 99 ALA A C 1
ATOM 775 O O . ALA A 1 99 ? -1.893 0.018 22.878 1.00 93.44 99 ALA A O 1
ATOM 776 N N . CYS A 1 100 ? -1.959 -0.993 20.890 1.00 96.19 100 CYS A N 1
ATOM 777 C CA . CYS A 1 100 ? -3.363 -0.733 20.606 1.00 96.19 100 CYS A CA 1
ATOM 778 C C . CYS A 1 100 ? -3.888 -1.801 19.637 1.00 96.19 100 CYS A C 1
ATOM 780 O O . CYS A 1 100 ? -3.494 -1.766 18.469 1.00 96.19 100 CYS A O 1
ATOM 782 N N . PRO A 1 101 ? -4.794 -2.703 20.065 1.00 97.69 101 PRO A N 1
ATOM 783 C CA . PRO A 1 101 ? -5.288 -3.791 19.215 1.00 97.69 101 PRO A CA 1
ATOM 784 C C . PRO A 1 101 ? -5.907 -3.308 17.897 1.00 97.69 101 PRO A C 1
ATOM 786 O O . PRO A 1 101 ? -5.588 -3.820 16.833 1.00 97.69 101 PRO A O 1
ATOM 789 N N . THR A 1 102 ? -6.728 -2.256 17.939 1.00 98.38 102 THR A N 1
ATOM 790 C CA . THR A 1 102 ? -7.358 -1.678 16.737 1.00 98.38 102 THR A CA 1
ATOM 791 C C . THR A 1 102 ? -6.344 -1.020 15.804 1.00 98.38 102 THR A C 1
ATOM 793 O O . THR A 1 102 ? -6.499 -1.044 14.588 1.00 98.38 102 THR A O 1
ATOM 796 N N . CYS A 1 103 ? -5.290 -0.427 16.362 1.00 98.56 103 CYS A N 1
ATOM 797 C CA . CYS A 1 103 ? -4.224 0.191 15.583 1.00 98.56 103 CYS A CA 1
ATOM 798 C C . CYS A 1 103 ? -3.345 -0.878 14.928 1.00 98.56 103 CYS A C 1
ATOM 800 O O . CYS A 1 103 ? -2.930 -0.724 13.784 1.00 98.56 103 CYS A O 1
ATOM 802 N N . GLU A 1 104 ? -3.074 -1.964 15.650 1.00 98.44 104 GLU A N 1
ATO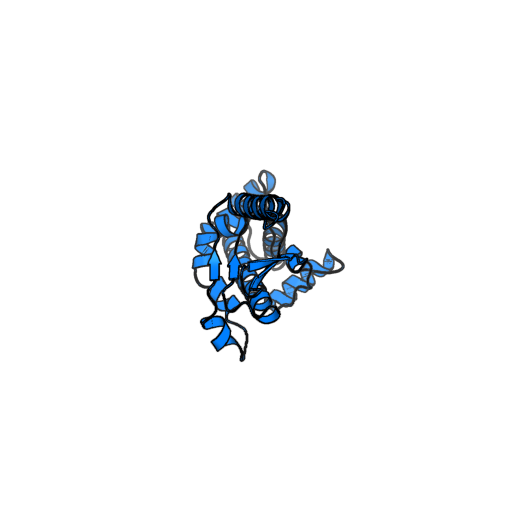M 803 C CA . GLU A 1 104 ? -2.360 -3.126 15.136 1.00 98.44 104 GLU A CA 1
ATOM 804 C C . GLU A 1 104 ? -3.128 -3.773 13.985 1.00 98.44 104 GLU A C 1
ATOM 806 O O . GLU A 1 104 ? -2.568 -3.939 12.906 1.00 98.44 104 GLU A O 1
ATOM 811 N N . ASP A 1 105 ? -4.424 -4.015 14.168 1.00 98.62 105 ASP A N 1
ATOM 812 C CA . ASP A 1 105 ? -5.294 -4.576 13.137 1.00 98.62 105 ASP A CA 1
ATOM 813 C C . ASP A 1 105 ? -5.417 -3.647 11.911 1.00 98.62 105 ASP A C 1
ATOM 815 O O . ASP A 1 105 ? -5.382 -4.100 10.765 1.00 98.62 105 ASP A O 1
ATOM 819 N N . ALA A 1 106 ? -5.446 -2.324 12.120 1.00 98.75 106 ALA A N 1
ATOM 820 C CA . ALA A 1 106 ? -5.396 -1.356 11.024 1.00 98.75 106 ALA A CA 1
ATOM 821 C C . ALA A 1 106 ? -4.079 -1.435 10.234 1.00 98.75 106 ALA A C 1
ATOM 823 O O . ALA A 1 106 ? -4.091 -1.396 9.002 1.00 98.75 106 ALA A O 1
ATOM 824 N N . VAL A 1 107 ? -2.941 -1.549 10.927 1.00 98.69 107 VAL A N 1
ATOM 825 C CA . VAL A 1 107 ? -1.621 -1.675 10.294 1.00 98.69 107 VAL A CA 1
ATOM 826 C C . VAL A 1 107 ? -1.480 -3.017 9.575 1.00 98.69 107 VAL A C 1
ATOM 828 O O . VAL A 1 107 ? -0.961 -3.044 8.459 1.00 98.69 107 VAL A O 1
ATOM 831 N N . ASP A 1 108 ? -1.964 -4.110 10.156 1.00 98.69 108 ASP A N 1
ATOM 832 C CA . ASP A 1 108 ? -1.903 -5.442 9.556 1.00 98.69 108 ASP A CA 1
ATOM 833 C C .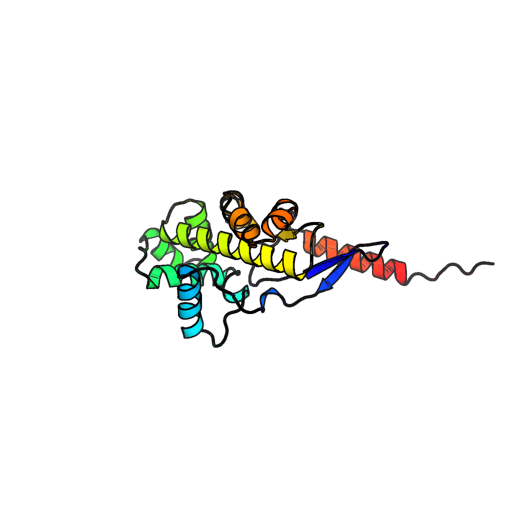 ASP A 1 108 ? -2.757 -5.512 8.279 1.00 98.69 108 ASP A C 1
ATOM 835 O O . ASP A 1 108 ? -2.273 -5.959 7.231 1.00 98.69 108 ASP A O 1
ATOM 839 N N . LEU A 1 109 ? -3.980 -4.963 8.313 1.00 98.81 109 LEU A N 1
ATOM 840 C CA . LEU A 1 109 ? -4.830 -4.829 7.128 1.00 98.81 109 LEU A CA 1
ATOM 841 C C . LEU A 1 109 ? -4.181 -3.923 6.069 1.00 98.81 109 LEU A C 1
ATOM 843 O O . LEU A 1 109 ? -4.130 -4.293 4.895 1.00 98.81 109 LEU A O 1
ATOM 847 N N . PHE A 1 110 ? -3.608 -2.781 6.465 1.00 98.75 110 PHE A N 1
ATOM 848 C CA . PHE A 1 110 ? -2.879 -1.893 5.553 1.00 98.75 110 PHE A CA 1
ATOM 849 C C . PHE A 1 110 ? -1.703 -2.606 4.867 1.00 98.75 110 PHE A C 1
ATOM 851 O O . PHE A 1 110 ? -1.531 -2.492 3.654 1.00 98.75 110 PHE A O 1
ATOM 858 N N . VAL A 1 111 ? -0.888 -3.352 5.619 1.00 98.69 111 VAL A N 1
ATOM 859 C CA . VAL A 1 111 ? 0.277 -4.080 5.088 1.00 98.69 111 VAL A CA 1
ATOM 860 C C . VAL A 1 111 ? -0.155 -5.184 4.123 1.00 98.69 111 VAL A C 1
ATOM 862 O O . VAL A 1 111 ? 0.465 -5.339 3.067 1.00 98.69 111 VAL A O 1
ATOM 865 N N . SER A 1 112 ? -1.229 -5.908 4.444 1.00 98.75 112 SER A N 1
ATOM 866 C CA . SER A 1 112 ? -1.821 -6.911 3.553 1.00 98.75 112 SER A CA 1
ATOM 867 C C . SER A 1 112 ? -2.324 -6.276 2.249 1.00 98.75 112 SER A C 1
ATOM 869 O O . SER A 1 112 ? -1.935 -6.701 1.161 1.00 98.75 112 SER A O 1
ATOM 871 N N . LEU A 1 113 ? -3.096 -5.188 2.327 1.00 98.75 113 LEU A N 1
ATOM 872 C CA . LEU A 1 113 ? -3.574 -4.436 1.158 1.00 98.75 113 LEU A CA 1
ATOM 873 C C . LEU A 1 113 ? -2.419 -3.879 0.313 1.00 98.75 113 LEU A C 1
ATOM 875 O O . LEU A 1 113 ? -2.487 -3.871 -0.918 1.00 98.75 113 LEU A O 1
ATOM 879 N N . TYR A 1 114 ? -1.331 -3.449 0.956 1.00 98.50 114 TYR A N 1
ATOM 880 C CA . TYR A 1 114 ? -0.155 -2.945 0.253 1.00 98.50 114 TYR A CA 1
ATOM 881 C C . TYR A 1 114 ? 0.548 -4.059 -0.529 1.00 98.50 114 TYR A C 1
ATOM 883 O O . TYR A 1 114 ? 0.893 -3.872 -1.698 1.00 98.50 114 TYR A O 1
ATOM 891 N N . GLY A 1 115 ? 0.697 -5.236 0.085 1.00 98.38 115 GLY A N 1
ATOM 892 C CA . GLY A 1 115 ? 1.194 -6.433 -0.588 1.00 98.38 115 GLY A CA 1
ATOM 893 C C . GLY A 1 115 ? 0.337 -6.805 -1.795 1.00 98.38 115 GLY A C 1
ATOM 894 O O . GLY A 1 115 ? 0.869 -7.015 -2.884 1.00 98.38 115 GLY A O 1
ATOM 895 N N . ALA A 1 116 ? -0.987 -6.790 -1.631 1.00 98.50 116 ALA A N 1
ATOM 896 C CA . ALA A 1 116 ? -1.940 -7.083 -2.698 1.00 98.50 116 ALA A CA 1
ATOM 897 C C . ALA A 1 116 ? -1.779 -6.144 -3.900 1.00 98.50 116 ALA A C 1
ATOM 899 O O . ALA A 1 116 ? -1.642 -6.599 -5.035 1.00 98.50 116 ALA A O 1
ATOM 900 N N . GLN A 1 117 ? -1.728 -4.829 -3.661 1.00 98.31 117 GLN A N 1
ATOM 901 C CA . GLN A 1 117 ? -1.579 -3.871 -4.752 1.00 98.31 117 GLN A CA 1
ATOM 902 C C . GLN A 1 117 ? -0.197 -3.933 -5.409 1.00 98.31 117 GLN A C 1
ATOM 904 O O . GLN A 1 117 ? -0.087 -3.766 -6.624 1.00 98.31 117 GLN A O 1
ATOM 909 N N . ALA A 1 118 ? 0.860 -4.198 -4.639 1.00 98.19 118 ALA A N 1
ATOM 910 C CA . ALA A 1 118 ? 2.177 -4.464 -5.207 1.00 98.19 118 ALA A CA 1
ATOM 911 C C . ALA A 1 118 ? 2.156 -5.713 -6.107 1.00 98.19 118 ALA A C 1
ATOM 913 O O . ALA A 1 118 ? 2.780 -5.710 -7.169 1.00 98.19 118 ALA A O 1
ATOM 914 N N . GLY A 1 119 ? 1.399 -6.745 -5.721 1.00 97.88 119 GLY A N 1
ATOM 915 C CA . GLY A 1 119 ? 1.201 -7.952 -6.520 1.00 97.88 119 GLY A CA 1
ATOM 916 C C . GLY A 1 119 ? 0.438 -7.680 -7.816 1.00 97.88 119 GLY A C 1
ATOM 917 O O . GLY A 1 119 ? 0.879 -8.079 -8.892 1.00 97.88 119 GLY A O 1
ATOM 918 N N . ASN A 1 120 ? -0.648 -6.907 -7.737 1.00 97.50 120 ASN A N 1
ATOM 919 C CA . ASN A 1 120 ? -1.402 -6.461 -8.909 1.00 97.50 120 ASN A CA 1
ATOM 920 C C . ASN A 1 120 ? -0.525 -5.671 -9.885 1.00 97.50 120 ASN A C 1
ATOM 922 O O . ASN A 1 120 ? -0.586 -5.907 -11.092 1.00 97.50 120 ASN A O 1
ATOM 926 N N . LEU A 1 121 ? 0.309 -4.757 -9.377 1.00 97.38 121 LEU A N 1
ATOM 927 C CA . LEU A 1 121 ? 1.241 -3.997 -10.208 1.00 97.38 121 LEU A CA 1
ATOM 928 C C . LEU A 1 121 ? 2.243 -4.930 -10.898 1.00 97.38 121 LEU A C 1
ATOM 930 O O . LEU A 1 121 ? 2.427 -4.823 -12.110 1.00 97.38 121 LEU A O 1
ATOM 934 N N . ALA A 1 122 ? 2.841 -5.870 -10.160 1.00 97.81 122 ALA A N 1
ATOM 935 C CA . ALA A 1 122 ? 3.778 -6.843 -10.719 1.00 97.81 122 ALA A CA 1
ATOM 936 C C . ALA A 1 122 ? 3.161 -7.675 -11.850 1.00 97.81 122 ALA A C 1
ATOM 938 O O . ALA A 1 122 ? 3.785 -7.813 -12.899 1.00 97.81 122 ALA A O 1
ATOM 939 N N . LEU A 1 123 ? 1.936 -8.178 -11.672 1.00 96.81 123 LEU A N 1
ATOM 940 C CA . LEU A 1 123 ? 1.223 -8.941 -12.702 1.00 96.81 123 LEU A CA 1
ATOM 941 C C . LEU A 1 123 ? 0.860 -8.080 -13.913 1.00 96.81 123 LEU A C 1
ATOM 943 O O . LEU A 1 123 ? 1.088 -8.488 -15.046 1.00 96.81 123 LEU A O 1
ATOM 947 N N . THR A 1 124 ? 0.327 -6.879 -13.677 1.00 96.25 124 THR A N 1
ATOM 948 C CA . THR A 1 124 ? -0.118 -5.966 -14.745 1.00 96.25 124 THR A CA 1
ATOM 949 C C . THR A 1 124 ? 1.040 -5.559 -15.656 1.00 96.25 124 THR A C 1
ATOM 951 O O . THR A 1 124 ? 0.857 -5.354 -16.852 1.00 96.25 124 THR A O 1
ATOM 954 N N . THR A 1 125 ? 2.237 -5.440 -15.083 1.00 95.69 125 THR A N 1
ATOM 955 C CA . THR A 1 125 ? 3.435 -4.928 -15.765 1.00 95.69 125 THR A CA 1
ATOM 956 C C . THR A 1 125 ? 4.446 -6.014 -16.107 1.00 95.69 125 THR A C 1
ATOM 958 O O . THR A 1 125 ? 5.471 -5.717 -16.716 1.00 95.69 125 THR A O 1
ATOM 961 N N . MET A 1 126 ? 4.175 -7.264 -15.718 1.00 95.06 126 MET A N 1
ATOM 962 C CA . MET A 1 126 ? 5.118 -8.381 -15.806 1.00 95.06 126 MET A CA 1
ATOM 963 C C . MET A 1 126 ? 6.500 -8.022 -15.234 1.00 95.06 126 MET A C 1
ATOM 965 O O . MET A 1 126 ? 7.535 -8.301 -15.841 1.00 95.06 126 MET A O 1
ATOM 969 N N . ALA A 1 127 ? 6.527 -7.397 -14.052 1.00 94.88 127 ALA A N 1
ATOM 970 C CA . ALA A 1 127 ? 7.746 -6.916 -13.398 1.00 94.88 127 ALA A CA 1
ATOM 971 C C . ALA A 1 127 ? 8.582 -8.055 -12.777 1.00 94.88 127 ALA A C 1
ATOM 973 O O . ALA A 1 127 ? 8.856 -8.068 -11.579 1.00 94.88 127 ALA A O 1
ATOM 974 N N . LEU A 1 128 ? 9.020 -9.015 -13.597 1.00 89.56 128 LEU A N 1
ATOM 975 C CA . LEU A 1 128 ? 9.781 -10.194 -13.161 1.00 89.56 128 LEU A CA 1
ATOM 976 C C . LEU A 1 128 ? 11.161 -9.837 -12.590 1.00 89.56 128 LEU A C 1
ATOM 978 O O . LEU A 1 128 ? 11.689 -10.559 -11.748 1.00 89.56 128 LEU A O 1
ATOM 982 N N . GLY A 1 129 ? 11.726 -8.696 -13.003 1.00 92.44 129 GLY A N 1
ATOM 983 C CA . GLY A 1 129 ? 12.950 -8.137 -12.418 1.00 92.44 129 GLY A CA 1
ATOM 984 C C . GLY A 1 129 ? 12.780 -7.673 -10.966 1.00 92.44 129 GLY A C 1
ATOM 985 O O . GLY A 1 129 ? 13.771 -7.508 -10.253 1.00 92.44 129 GLY A O 1
ATOM 986 N N . GLY A 1 130 ? 11.535 -7.506 -10.511 1.00 96.69 130 GLY A N 1
ATOM 987 C CA . GLY A 1 130 ? 11.184 -7.225 -9.129 1.00 96.69 130 GLY A CA 1
ATOM 988 C C . GLY A 1 130 ? 10.311 -5.996 -8.927 1.00 96.69 130 GLY A C 1
ATOM 989 O O . GLY A 1 130 ? 10.131 -5.160 -9.809 1.00 96.69 130 GLY A O 1
ATOM 990 N N . VAL A 1 131 ? 9.818 -5.870 -7.697 1.00 98.25 131 VAL A N 1
ATOM 991 C CA . VAL A 1 131 ? 9.067 -4.713 -7.208 1.00 98.25 131 VAL A CA 1
ATOM 992 C C . VAL A 1 131 ? 9.868 -3.997 -6.133 1.00 98.25 131 VAL A C 1
ATOM 994 O O . VAL A 1 131 ? 10.363 -4.607 -5.183 1.00 98.25 131 VAL A O 1
ATOM 997 N N . TYR A 1 132 ? 9.955 -2.677 -6.259 1.00 97.56 132 TYR A N 1
ATOM 998 C CA . TYR A 1 132 ? 10.635 -1.819 -5.300 1.00 97.56 132 TYR A CA 1
ATOM 999 C C . TYR A 1 132 ? 9.611 -0.963 -4.562 1.00 97.56 132 TYR A C 1
ATOM 1001 O O . TYR A 1 132 ? 8.887 -0.173 -5.162 1.00 97.56 132 TYR A O 1
ATOM 1009 N N . VAL A 1 133 ? 9.554 -1.121 -3.245 1.00 97.25 133 VAL A N 1
ATOM 1010 C CA . VAL A 1 133 ? 8.604 -0.437 -2.371 1.00 97.25 133 VAL A CA 1
ATOM 1011 C C . VAL A 1 133 ? 9.329 0.705 -1.673 1.00 97.25 133 VAL A C 1
ATOM 1013 O O . VAL A 1 133 ? 10.265 0.484 -0.905 1.00 97.25 133 VAL A O 1
ATOM 1016 N N . GLY A 1 134 ? 8.914 1.938 -1.950 1.00 94.12 134 GLY A N 1
ATOM 1017 C CA . GLY A 1 134 ? 9.536 3.144 -1.408 1.00 94.12 134 GLY A CA 1
ATOM 1018 C C . GLY A 1 134 ? 8.558 4.057 -0.673 1.00 94.12 134 GLY A C 1
ATOM 1019 O O . GLY A 1 134 ? 7.342 3.862 -0.681 1.00 94.12 134 GLY A O 1
ATOM 1020 N N . GLY A 1 135 ? 9.111 5.093 -0.045 1.00 89.31 135 GLY A N 1
ATOM 1021 C CA . GLY A 1 135 ? 8.356 6.176 0.585 1.00 89.31 135 GLY A CA 1
ATOM 1022 C C . GLY A 1 135 ? 8.258 6.084 2.109 1.00 89.31 135 GLY A C 1
ATOM 1023 O O . GLY A 1 135 ? 8.444 5.040 2.724 1.00 89.31 135 GLY A O 1
ATOM 1024 N N . GLY A 1 136 ? 7.934 7.210 2.746 1.00 89.62 136 GLY A N 1
ATOM 1025 C CA . GLY A 1 136 ? 8.042 7.337 4.204 1.00 89.62 136 GLY A CA 1
ATOM 1026 C C . GLY A 1 136 ? 7.102 6.454 5.033 1.00 89.62 136 GLY A C 1
ATOM 1027 O O . GLY A 1 136 ? 7.339 6.287 6.221 1.00 89.62 136 GLY A O 1
ATOM 1028 N N . ILE A 1 137 ? 6.034 5.894 4.452 1.00 92.56 137 ILE A N 1
ATOM 1029 C CA . ILE A 1 137 ? 5.118 5.021 5.208 1.00 92.56 137 ILE A CA 1
ATOM 1030 C C . ILE A 1 137 ? 5.681 3.605 5.361 1.00 92.56 137 ILE A C 1
ATOM 1032 O O . ILE A 1 137 ? 5.638 3.056 6.455 1.00 92.56 137 ILE A O 1
ATOM 1036 N N . VAL A 1 138 ? 6.285 3.037 4.306 1.00 92.88 138 VAL A N 1
ATOM 1037 C CA . VAL A 1 138 ? 6.837 1.673 4.368 1.00 92.88 138 VAL A CA 1
ATOM 1038 C C . VAL A 1 138 ? 8.017 1.597 5.337 1.00 92.88 138 VAL A C 1
ATOM 1040 O O . VAL A 1 138 ? 8.180 0.597 6.025 1.00 92.88 138 VAL A O 1
ATOM 1043 N N . THR A 1 139 ? 8.808 2.669 5.453 1.00 92.81 139 THR A N 1
ATOM 1044 C CA . THR A 1 139 ? 9.932 2.727 6.397 1.00 92.81 139 THR A CA 1
ATOM 1045 C C . THR A 1 139 ? 9.458 2.786 7.849 1.00 92.81 139 THR A C 1
ATOM 1047 O O . THR A 1 139 ? 10.033 2.109 8.696 1.00 92.81 139 THR A O 1
ATOM 1050 N N . LYS A 1 140 ? 8.378 3.526 8.135 1.00 94.62 140 LYS A N 1
ATOM 1051 C CA . LYS A 1 140 ? 7.757 3.591 9.470 1.00 94.62 140 LYS A CA 1
ATOM 1052 C C . LYS A 1 140 ? 7.088 2.275 9.876 1.00 94.62 140 LYS A C 1
ATOM 1054 O O . LYS A 1 140 ? 7.132 1.910 11.043 1.00 94.62 140 LYS A O 1
ATOM 1059 N N . LEU A 1 141 ? 6.504 1.556 8.917 1.00 96.94 141 LEU A N 1
ATOM 1060 C CA . LEU A 1 141 ? 5.808 0.282 9.145 1.00 96.94 141 LEU A CA 1
ATOM 1061 C C . LEU A 1 141 ? 6.698 -0.950 8.908 1.00 96.94 141 LEU A C 1
ATOM 1063 O O . LEU A 1 141 ? 6.202 -2.075 8.876 1.00 96.94 141 LEU A O 1
ATOM 1067 N N . LEU A 1 142 ? 8.012 -0.767 8.738 1.00 96.25 142 LEU A N 1
ATOM 1068 C CA . LEU A 1 142 ? 8.926 -1.818 8.285 1.00 96.25 142 LEU A CA 1
ATOM 1069 C C . LEU A 1 142 ? 8.881 -3.116 9.117 1.00 96.25 142 LEU A C 1
ATOM 1071 O O . LEU A 1 142 ? 8.921 -4.181 8.497 1.00 96.25 142 LEU A O 1
ATOM 1075 N N . PRO A 1 143 ? 8.771 -3.093 10.465 1.00 96.44 143 PRO A N 1
ATOM 1076 C CA . PRO A 1 143 ? 8.635 -4.326 11.246 1.00 96.44 143 PRO A CA 1
ATOM 1077 C C . PRO A 1 143 ? 7.404 -5.149 10.843 1.00 96.44 143 PRO A C 1
ATOM 1079 O O . PRO A 1 143 ? 7.509 -6.359 10.666 1.00 96.44 143 PRO A O 1
ATOM 1082 N N . LYS A 1 144 ? 6.266 -4.486 10.608 1.00 96.88 144 LYS A N 1
ATOM 1083 C CA . LYS A 1 144 ? 5.017 -5.124 10.174 1.00 96.88 144 LYS A CA 1
ATOM 1084 C C . LYS A 1 144 ? 5.067 -5.552 8.708 1.00 96.88 144 LYS A C 1
ATOM 1086 O O . LYS A 1 144 ? 4.622 -6.639 8.378 1.00 96.88 144 LYS A O 1
ATOM 1091 N N . VAL A 1 145 ? 5.717 -4.789 7.828 1.00 97.00 145 VAL A N 1
ATOM 1092 C CA . VAL A 1 145 ? 5.967 -5.220 6.434 1.00 97.00 145 VAL A CA 1
ATOM 1093 C C . VAL A 1 145 ? 6.808 -6.504 6.384 1.00 97.00 145 VAL A C 1
ATOM 1095 O O . VAL A 1 145 ? 6.601 -7.351 5.516 1.00 97.00 145 VAL A O 1
ATOM 1098 N N . LYS A 1 146 ? 7.732 -6.679 7.338 1.00 96.19 146 LYS A N 1
ATOM 1099 C CA . LYS A 1 146 ? 8.577 -7.874 7.473 1.00 96.19 146 LYS A CA 1
ATOM 1100 C C . LYS A 1 146 ? 7.909 -9.050 8.200 1.00 96.19 146 LYS A C 1
ATOM 1102 O O . LYS A 1 146 ? 8.529 -10.107 8.261 1.00 96.19 146 LYS A O 1
ATOM 1107 N N . SER A 1 147 ? 6.683 -8.911 8.714 1.00 95.38 147 SER A N 1
ATOM 1108 C CA . SER A 1 147 ? 6.004 -9.983 9.464 1.00 95.38 147 SER A CA 1
ATOM 1109 C C . SER A 1 147 ? 5.566 -11.166 8.593 1.00 95.38 147 SER A C 1
ATOM 1111 O O . SER A 1 147 ? 5.286 -12.239 9.114 1.00 95.38 147 SER A O 1
ATOM 1113 N N . GLY A 1 148 ? 5.509 -10.975 7.271 1.00 97.25 148 GLY A N 1
ATOM 1114 C CA . GLY A 1 148 ? 5.038 -11.968 6.303 1.00 97.25 148 GLY A CA 1
ATOM 1115 C C . GLY A 1 148 ? 3.740 -11.564 5.605 1.00 97.25 148 GLY A C 1
ATOM 1116 O O . GLY A 1 148 ? 3.592 -11.877 4.425 1.00 97.25 148 GLY A O 1
ATOM 1117 N N . LEU A 1 149 ? 2.884 -10.768 6.261 1.00 98.12 149 LEU A N 1
ATOM 1118 C CA . LEU A 1 149 ? 1.572 -10.338 5.743 1.00 98.12 149 LEU A CA 1
ATOM 1119 C C . LEU A 1 149 ? 1.656 -9.708 4.346 1.00 98.12 149 LEU A C 1
ATOM 1121 O O . LEU A 1 149 ? 0.866 -10.025 3.459 1.00 98.12 149 LEU A O 1
ATOM 1125 N N . PHE A 1 150 ? 2.659 -8.852 4.125 1.00 98.62 150 PHE A N 1
ATOM 1126 C CA . PHE A 1 150 ? 2.889 -8.231 2.820 1.00 98.62 150 PHE A CA 1
ATOM 1127 C C . PHE A 1 150 ? 3.143 -9.285 1.737 1.00 98.62 150 PHE A C 1
ATOM 1129 O O . PHE A 1 150 ? 2.551 -9.241 0.663 1.00 98.62 150 PHE A O 1
ATOM 1136 N N . MET A 1 151 ? 4.050 -10.229 2.005 1.00 98.38 151 MET A N 1
ATOM 1137 C CA . MET A 1 151 ? 4.471 -11.221 1.015 1.00 98.38 151 MET A CA 1
ATOM 1138 C C . MET A 1 151 ? 3.414 -12.297 0.787 1.00 98.38 151 MET A C 1
ATOM 1140 O O . MET A 1 151 ? 3.315 -12.807 -0.326 1.00 98.38 151 MET A O 1
ATOM 1144 N N . GLU A 1 152 ? 2.630 -12.633 1.807 1.00 98.31 152 GLU A N 1
ATOM 1145 C CA . GLU A 1 152 ? 1.460 -13.498 1.672 1.00 98.31 152 GLU A CA 1
ATOM 1146 C C . GLU A 1 152 ? 0.443 -12.873 0.712 1.00 98.31 152 GLU A C 1
ATOM 1148 O O . GLU A 1 152 ? 0.091 -13.476 -0.302 1.00 98.31 152 GLU A O 1
ATOM 1153 N N . ALA A 1 153 ? 0.068 -11.615 0.954 1.00 98.38 153 ALA A N 1
ATOM 1154 C CA . ALA A 1 153 ? -0.853 -10.885 0.097 1.00 98.38 153 ALA A CA 1
ATOM 1155 C C . ALA A 1 153 ? -0.316 -10.657 -1.325 1.00 98.38 153 ALA A C 1
ATOM 1157 O O . ALA A 1 153 ? -1.066 -10.808 -2.286 1.00 98.38 153 ALA A O 1
ATOM 1158 N N . PHE A 1 154 ? 0.973 -10.334 -1.468 1.00 98.56 154 PHE A N 1
ATOM 1159 C CA . PHE A 1 154 ? 1.642 -10.164 -2.763 1.00 98.56 154 PHE A CA 1
ATOM 1160 C C . PHE A 1 154 ? 1.594 -11.434 -3.618 1.00 98.56 154 PHE A C 1
ATOM 1162 O O . PHE A 1 154 ? 1.439 -11.362 -4.835 1.00 98.56 154 PHE A O 1
ATOM 1169 N N . ARG A 1 155 ? 1.739 -12.605 -2.988 1.00 97.81 155 ARG A N 1
ATOM 1170 C CA . ARG A 1 155 ? 1.759 -13.901 -3.680 1.00 97.81 155 ARG A CA 1
ATOM 1171 C C . ARG A 1 155 ? 0.369 -14.461 -3.953 1.00 97.81 155 ARG A C 1
ATOM 1173 O O . ARG A 1 155 ? 0.265 -15.365 -4.779 1.00 97.81 155 ARG A O 1
ATOM 1180 N N . ASN A 1 156 ? -0.672 -13.936 -3.307 1.00 96.88 156 ASN A N 1
ATOM 1181 C CA . ASN A 1 156 ? -2.055 -14.366 -3.497 1.00 96.88 156 ASN A CA 1
ATOM 1182 C C . ASN A 1 156 ? -2.598 -13.926 -4.873 1.00 96.88 156 ASN A C 1
ATOM 1184 O O . ASN A 1 156 ? -3.375 -12.983 -4.996 1.00 96.88 156 ASN A O 1
ATOM 1188 N N . ALA A 1 157 ? -2.139 -14.618 -5.915 1.00 94.50 157 ALA A N 1
ATOM 1189 C CA . ALA A 1 157 ? -2.384 -14.329 -7.326 1.00 94.50 157 ALA A CA 1
ATOM 1190 C C . ALA A 1 157 ? -3.012 -15.527 -8.067 1.00 94.50 157 ALA A C 1
ATOM 1192 O O . ALA A 1 157 ? -2.849 -15.687 -9.283 1.00 94.50 157 ALA A O 1
ATOM 1193 N N . GLY A 1 158 ? -3.691 -16.415 -7.332 1.00 94.62 158 GLY A N 1
ATOM 1194 C CA . GLY A 1 158 ? -4.283 -17.642 -7.866 1.00 94.62 158 GLY A CA 1
ATOM 1195 C C . GLY A 1 158 ? -3.267 -18.471 -8.657 1.00 94.62 158 GLY A C 1
ATOM 1196 O O . GLY A 1 158 ? -2.167 -18.745 -8.186 1.00 94.62 158 GLY A O 1
ATOM 1197 N N . ARG A 1 159 ? -3.593 -18.820 -9.908 1.00 96.81 159 ARG A N 1
ATOM 1198 C CA . ARG A 1 159 ? -2.706 -19.614 -10.786 1.00 96.81 159 ARG A CA 1
ATOM 1199 C C . ARG A 1 159 ? -1.329 -18.986 -11.052 1.00 96.81 159 ARG A C 1
ATOM 1201 O O . ARG A 1 159 ? -0.430 -19.690 -11.499 1.00 96.81 159 ARG A O 1
ATOM 1208 N N . PHE A 1 160 ? -1.159 -17.685 -10.804 1.00 97.25 160 PHE A N 1
ATOM 1209 C CA . PHE A 1 160 ? 0.119 -16.988 -10.962 1.00 97.25 160 PHE A CA 1
ATOM 1210 C C . PHE A 1 160 ? 0.957 -16.951 -9.678 1.00 97.25 160 PHE A C 1
ATOM 1212 O O . PHE A 1 160 ? 2.049 -16.391 -9.690 1.00 97.25 160 PHE A O 1
ATOM 1219 N N . GLU A 1 161 ? 0.520 -17.578 -8.583 1.00 96.94 161 GLU A N 1
ATOM 1220 C CA . GLU A 1 161 ? 1.283 -17.634 -7.329 1.00 96.94 161 GLU A CA 1
ATOM 1221 C C . GLU A 1 161 ? 2.730 -18.123 -7.539 1.00 96.94 161 GLU A C 1
ATOM 1223 O O . GLU A 1 161 ? 3.669 -17.552 -6.981 1.00 96.94 161 GLU A O 1
ATOM 1228 N N . GLY A 1 162 ? 2.935 -19.135 -8.390 1.00 96.75 162 GLY A N 1
ATOM 1229 C CA . GLY A 1 162 ? 4.271 -19.648 -8.716 1.00 96.75 162 GLY A CA 1
ATOM 1230 C C . GLY A 1 162 ? 5.195 -18.598 -9.347 1.00 96.75 162 GLY A C 1
ATOM 1231 O O . GLY A 1 162 ? 6.382 -18.559 -9.024 1.00 96.75 162 GLY A O 1
ATOM 1232 N N . LEU A 1 163 ? 4.647 -17.710 -10.184 1.00 95.94 163 LEU A N 1
ATOM 1233 C CA . LEU A 1 163 ? 5.364 -16.573 -10.770 1.00 95.94 163 LEU A CA 1
ATOM 1234 C C . LEU A 1 163 ? 5.682 -15.518 -9.700 1.00 95.94 163 LEU A C 1
ATOM 1236 O O . LEU A 1 163 ? 6.810 -15.034 -9.591 1.00 95.94 163 LEU A O 1
ATOM 1240 N N . MET A 1 164 ? 4.698 -15.211 -8.854 1.00 97.50 164 MET A N 1
ATOM 1241 C CA . MET A 1 164 ? 4.839 -14.222 -7.784 1.00 97.50 164 MET A CA 1
ATOM 1242 C C . MET A 1 164 ? 5.861 -14.645 -6.727 1.00 97.50 164 MET A C 1
ATOM 1244 O O . MET A 1 164 ? 6.577 -13.806 -6.187 1.00 97.50 164 MET A O 1
ATOM 1248 N N . ARG A 1 165 ? 5.995 -15.949 -6.455 1.00 96.19 165 ARG A N 1
ATOM 1249 C CA . ARG A 1 165 ? 7.026 -16.490 -5.551 1.00 96.19 165 ARG A CA 1
ATOM 1250 C C . ARG A 1 165 ? 8.452 -16.230 -6.040 1.00 96.19 165 ARG A C 1
ATOM 1252 O O . ARG A 1 165 ? 9.340 -16.093 -5.203 1.00 96.19 165 ARG A O 1
ATOM 1259 N N . GLN A 1 166 ? 8.656 -16.150 -7.353 1.00 96.19 166 GLN A N 1
ATOM 1260 C CA . GLN A 1 166 ? 9.963 -15.903 -7.973 1.00 96.19 166 GLN A CA 1
ATOM 1261 C C . GLN A 1 166 ? 10.265 -14.409 -8.147 1.00 96.19 166 GLN A C 1
ATOM 1263 O O . GLN A 1 166 ? 11.417 -14.038 -8.349 1.00 96.19 166 GLN A O 1
ATOM 1268 N N . THR A 1 167 ? 9.249 -13.548 -8.046 1.00 97.44 167 THR A N 1
ATOM 1269 C CA . THR A 1 167 ? 9.403 -12.101 -8.227 1.00 97.44 167 THR A CA 1
ATOM 1270 C C . THR A 1 167 ? 9.973 -11.465 -6.952 1.00 97.44 167 THR A C 1
ATOM 1272 O O . THR A 1 167 ? 9.333 -11.533 -5.896 1.00 97.44 167 THR A O 1
ATOM 1275 N N . PRO A 1 168 ? 11.163 -10.837 -6.994 1.00 97.44 168 PRO A N 1
ATOM 1276 C CA . PRO A 1 168 ? 11.759 -10.253 -5.802 1.00 97.44 168 PRO A CA 1
ATOM 1277 C C . PRO A 1 168 ? 11.040 -8.962 -5.398 1.00 97.44 168 PRO A C 1
ATOM 1279 O O . PRO A 1 168 ? 10.724 -8.123 -6.236 1.00 97.44 168 PRO A O 1
ATOM 1282 N N . VAL A 1 169 ? 10.850 -8.763 -4.094 1.00 98.12 169 VAL A N 1
ATOM 1283 C CA . VAL A 1 169 ? 10.345 -7.506 -3.526 1.00 98.12 169 VAL A CA 1
ATOM 1284 C C . VAL A 1 169 ? 11.430 -6.889 -2.654 1.00 98.12 169 VAL A C 1
ATOM 1286 O O . VAL A 1 169 ? 11.999 -7.559 -1.791 1.00 98.12 169 VAL A O 1
ATOM 1289 N N . ARG A 1 170 ? 11.735 -5.608 -2.869 1.00 97.69 170 ARG A N 1
ATOM 1290 C CA . ARG A 1 170 ? 12.768 -4.874 -2.125 1.00 97.69 170 ARG A CA 1
ATOM 1291 C C . ARG A 1 170 ? 12.198 -3.585 -1.553 1.00 97.69 170 ARG A C 1
ATOM 1293 O O . ARG A 1 170 ? 11.508 -2.853 -2.250 1.00 97.69 170 ARG A O 1
ATOM 1300 N N . VAL A 1 171 ? 12.527 -3.272 -0.303 1.00 97.44 171 VAL A N 1
ATOM 1301 C CA . VAL A 1 171 ? 12.188 -1.974 0.299 1.00 97.44 171 VAL A CA 1
ATOM 1302 C C . VAL A 1 171 ? 13.348 -1.005 0.085 1.00 97.44 171 VAL A C 1
ATOM 1304 O O . VAL A 1 171 ? 14.485 -1.302 0.451 1.00 97.44 171 VAL A O 1
ATOM 1307 N N . ILE A 1 172 ? 13.067 0.162 -0.492 1.00 96.75 172 ILE A N 1
ATOM 1308 C CA . ILE A 1 172 ? 14.052 1.231 -0.663 1.00 96.75 172 ILE A CA 1
ATOM 1309 C C . ILE A 1 172 ? 14.209 1.961 0.673 1.00 96.75 172 ILE A C 1
ATOM 1311 O O . ILE A 1 172 ? 13.307 2.670 1.114 1.00 96.75 172 ILE A O 1
ATOM 1315 N N . LEU A 1 173 ? 15.375 1.804 1.305 1.00 95.12 173 LEU A N 1
ATOM 1316 C CA . LEU A 1 173 ? 15.709 2.473 2.570 1.00 95.12 173 LEU A CA 1
ATOM 1317 C C . LEU A 1 173 ? 16.518 3.763 2.382 1.00 95.12 173 LEU A C 1
ATOM 1319 O O . LEU A 1 173 ? 16.654 4.535 3.326 1.00 95.12 173 LEU A O 1
ATOM 1323 N N . ASN A 1 174 ? 17.056 4.011 1.184 1.00 94.31 174 ASN A N 1
ATOM 1324 C CA . ASN A 1 174 ? 17.827 5.218 0.905 1.00 94.31 174 ASN A CA 1
ATOM 1325 C C . ASN A 1 174 ? 16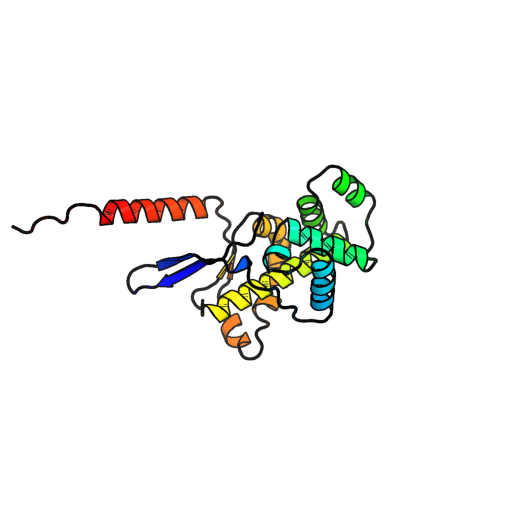.879 6.424 0.729 1.00 94.31 174 ASN A C 1
ATOM 1327 O O . ASN A 1 174 ? 16.168 6.481 -0.279 1.00 94.31 174 ASN A O 1
ATOM 1331 N N . PRO A 1 175 ? 16.886 7.420 1.638 1.00 89.69 175 PRO A N 1
ATOM 1332 C CA . PRO A 1 175 ? 15.987 8.572 1.549 1.00 89.69 175 PRO A CA 1
ATOM 1333 C C . PRO A 1 175 ? 16.301 9.482 0.354 1.00 89.69 175 PRO A C 1
ATOM 1335 O O . PRO A 1 175 ? 15.460 10.280 -0.048 1.00 89.69 175 PRO A O 1
ATOM 1338 N N . LYS A 1 176 ? 17.498 9.360 -0.234 1.00 92.69 176 LYS A N 1
ATOM 1339 C CA . LYS A 1 176 ? 17.933 10.135 -1.400 1.00 92.69 176 LYS A CA 1
ATOM 1340 C C . LYS A 1 176 ? 17.602 9.453 -2.728 1.00 92.69 176 LYS A C 1
ATOM 1342 O O . LYS A 1 176 ? 17.949 10.006 -3.762 1.00 92.69 176 LYS A O 1
ATOM 1347 N N . ALA A 1 177 ? 16.944 8.289 -2.735 1.00 93.12 177 ALA A N 1
ATOM 1348 C CA . ALA A 1 177 ? 16.694 7.522 -3.960 1.00 93.12 177 ALA A CA 1
ATOM 1349 C C . ALA A 1 177 ? 16.021 8.353 -5.069 1.00 93.12 177 ALA A C 1
ATOM 1351 O O . ALA A 1 177 ? 16.479 8.325 -6.206 1.00 93.12 177 ALA A O 1
ATOM 1352 N N . SER A 1 178 ? 15.003 9.153 -4.734 1.00 90.94 178 SER A N 1
ATOM 1353 C CA . SER A 1 178 ? 14.329 10.019 -5.712 1.00 90.94 178 SER A CA 1
ATOM 1354 C C . SER A 1 178 ? 15.242 11.121 -6.263 1.00 90.94 178 SER A C 1
ATOM 1356 O O . SER A 1 178 ? 15.191 11.415 -7.452 1.00 90.94 178 SER A O 1
ATOM 1358 N N . LEU A 1 179 ? 16.100 11.708 -5.418 1.00 94.38 179 LEU A N 1
ATOM 1359 C CA . LEU A 1 179 ? 17.065 12.731 -5.838 1.00 94.38 179 LEU A CA 1
ATOM 1360 C C . LEU A 1 179 ? 18.172 12.136 -6.714 1.00 94.38 179 LEU A C 1
ATOM 1362 O O . LEU A 1 179 ? 18.564 12.753 -7.696 1.00 94.38 179 LEU A O 1
ATOM 1366 N N . LEU A 1 180 ? 18.644 10.931 -6.384 1.00 94.50 180 LEU A N 1
ATOM 1367 C CA . LEU A 1 180 ? 19.626 10.203 -7.188 1.00 94.50 180 LEU A CA 1
ATOM 1368 C C . LEU A 1 180 ? 19.060 9.856 -8.569 1.00 94.50 180 LEU A C 1
ATOM 1370 O O . LEU A 1 180 ? 19.735 10.079 -9.564 1.00 94.50 180 LEU A O 1
ATOM 1374 N N . GLY A 1 181 ? 17.810 9.388 -8.641 1.00 92.19 181 GLY A N 1
ATOM 1375 C CA . GLY A 1 181 ? 17.148 9.130 -9.922 1.00 92.19 181 GLY A CA 1
ATOM 1376 C C . GLY A 1 181 ? 16.991 10.393 -10.776 1.00 92.19 181 GLY A C 1
ATOM 1377 O O . GLY A 1 181 ? 17.238 10.354 -11.976 1.00 92.19 181 GLY A O 1
ATOM 1378 N N . ALA A 1 182 ? 16.639 11.529 -10.164 1.00 93.25 182 ALA A N 1
ATOM 1379 C CA . ALA A 1 182 ? 16.569 12.808 -10.870 1.00 93.25 182 ALA A CA 1
ATOM 1380 C C . ALA A 1 182 ? 17.947 13.276 -11.374 1.00 93.25 182 ALA A C 1
ATOM 1382 O O . ALA A 1 182 ? 18.051 13.769 -12.495 1.00 93.25 182 ALA A O 1
ATOM 1383 N N . ALA A 1 183 ? 18.999 13.102 -10.566 1.00 94.69 183 ALA A N 1
ATOM 1384 C CA . ALA A 1 183 ? 20.367 13.437 -10.949 1.00 94.69 183 ALA A CA 1
ATOM 1385 C C . ALA A 1 183 ? 20.867 12.577 -12.120 1.00 94.69 183 ALA A C 1
ATOM 1387 O O . ALA A 1 183 ? 21.475 13.118 -13.038 1.00 94.69 183 ALA A O 1
ATOM 1388 N N . GLU A 1 184 ? 20.560 11.277 -12.122 1.00 91.94 184 GLU A N 1
ATOM 1389 C CA . GLU A 1 184 ? 20.907 10.364 -13.219 1.00 91.94 184 GLU A CA 1
ATOM 1390 C C . GLU A 1 184 ? 20.251 10.796 -14.536 1.00 91.94 184 GLU A C 1
ATOM 1392 O O . GLU A 1 184 ? 20.922 10.936 -15.553 1.00 91.94 184 GLU A O 1
ATOM 1397 N N . VAL A 1 185 ? 18.949 11.105 -14.511 1.00 89.94 185 VAL A N 1
ATOM 1398 C CA . VAL A 1 185 ? 18.236 11.593 -15.704 1.00 89.94 185 VAL A CA 1
ATOM 1399 C C . VAL A 1 185 ? 18.808 12.928 -16.189 1.00 89.94 185 VAL A C 1
ATOM 1401 O O . VAL A 1 185 ? 18.947 13.138 -17.392 1.00 89.94 185 VAL A O 1
ATOM 1404 N N . ALA A 1 186 ? 19.156 13.836 -15.274 1.00 92.06 186 ALA A N 1
ATOM 1405 C CA . ALA A 1 186 ? 19.778 15.107 -15.634 1.00 92.06 186 ALA A CA 1
ATOM 1406 C C . ALA A 1 186 ? 21.159 14.913 -16.284 1.00 92.06 186 ALA A C 1
ATOM 1408 O O . ALA A 1 186 ? 21.471 15.598 -17.258 1.00 92.06 186 ALA A O 1
ATOM 1409 N N . LEU A 1 187 ? 21.964 13.972 -15.777 1.00 91.62 187 LEU A N 1
ATOM 1410 C CA . LEU A 1 187 ? 23.258 13.614 -16.356 1.00 91.62 187 LEU A CA 1
ATOM 1411 C C . LEU A 1 187 ? 23.095 13.020 -17.759 1.00 91.62 187 LEU A C 1
ATOM 1413 O O . LEU A 1 187 ? 23.769 13.466 -18.684 1.00 91.62 187 LEU A O 1
ATOM 1417 N N . ASP A 1 188 ? 22.161 12.086 -17.936 1.00 86.75 188 ASP A N 1
ATOM 1418 C CA . ASP A 1 188 ? 21.855 11.483 -19.236 1.00 86.75 188 ASP A CA 1
ATOM 1419 C C . ASP A 1 188 ? 21.472 12.540 -20.282 1.00 86.75 188 ASP A C 1
ATOM 1421 O O . ASP A 1 188 ? 21.993 12.533 -21.396 1.00 86.75 188 ASP A O 1
ATOM 1425 N N . LEU A 1 189 ? 20.614 13.499 -19.917 1.00 88.19 189 LEU A N 1
ATOM 1426 C CA . LEU A 1 189 ? 20.219 14.598 -20.806 1.00 88.19 189 LEU A CA 1
ATOM 1427 C C . LEU A 1 189 ? 21.387 15.538 -21.140 1.00 88.19 189 LEU A C 1
ATOM 1429 O O . LEU A 1 189 ? 21.464 16.051 -22.258 1.00 88.19 189 LEU A O 1
ATOM 1433 N 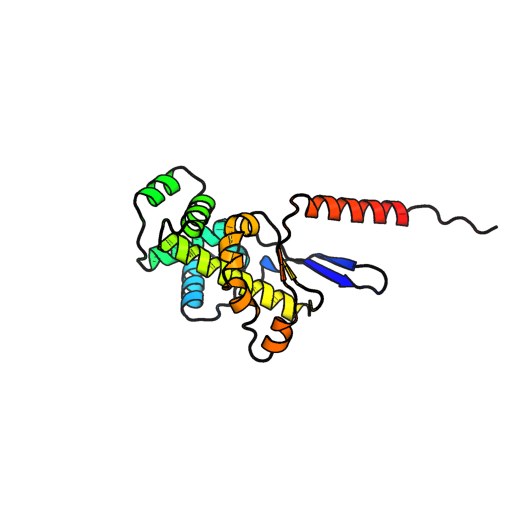N . ALA A 1 190 ? 22.303 15.766 -20.195 1.00 90.00 190 ALA A N 1
ATOM 1434 C CA . ALA A 1 190 ? 23.498 16.576 -20.425 1.00 90.00 190 ALA A CA 1
ATOM 1435 C C . ALA A 1 190 ? 24.499 15.882 -21.369 1.00 90.00 190 ALA A C 1
ATOM 1437 O O . ALA A 1 190 ? 25.160 16.548 -22.163 1.00 90.00 190 ALA A O 1
ATOM 1438 N N . LEU A 1 191 ? 24.595 14.550 -21.311 1.00 86.06 191 LEU A N 1
ATOM 1439 C CA . LEU A 1 191 ? 25.466 13.762 -22.187 1.00 86.06 191 LEU A CA 1
ATOM 1440 C C . LEU A 1 191 ? 24.864 13.564 -23.587 1.00 86.06 191 LEU A C 1
ATOM 1442 O O . LEU A 1 191 ? 25.591 13.672 -24.572 1.00 86.06 191 LEU A O 1
ATOM 1446 N N . ASP A 1 192 ? 23.547 13.355 -23.699 1.00 77.31 192 ASP A N 1
ATOM 1447 C CA . ASP A 1 192 ? 22.843 13.211 -24.987 1.00 77.31 192 ASP A CA 1
ATOM 1448 C C . ASP A 1 192 ? 22.815 14.529 -25.800 1.00 77.31 192 ASP A C 1
ATOM 1450 O O . ASP A 1 192 ? 22.642 14.508 -27.020 1.00 77.31 192 ASP A O 1
ATOM 1454 N N . THR A 1 193 ? 23.017 15.681 -25.149 1.00 67.25 193 THR A N 1
ATOM 1455 C CA . THR A 1 193 ? 23.087 17.011 -25.790 1.00 67.25 193 THR A CA 1
ATOM 1456 C C . THR A 1 193 ? 24.509 17.463 -26.143 1.00 67.25 193 THR A C 1
ATOM 1458 O O . THR A 1 193 ? 24.677 18.514 -26.769 1.00 67.25 193 THR A O 1
ATOM 1461 N N . ALA A 1 194 ? 25.540 16.680 -25.805 1.00 56.78 194 ALA A N 1
ATOM 1462 C CA . ALA A 1 194 ? 26.915 16.988 -26.182 1.00 56.78 194 ALA A CA 1
ATOM 1463 C C . ALA A 1 194 ? 27.111 16.842 -27.710 1.00 56.78 194 ALA A C 1
ATOM 1465 O O . ALA A 1 194 ? 26.660 15.854 -28.299 1.00 56.78 194 ALA A O 1
ATOM 1466 N N . PRO A 1 195 ? 27.784 17.795 -28.390 1.00 54.22 195 PRO A N 1
ATOM 1467 C CA . PRO A 1 195 ? 28.025 17.695 -29.826 1.00 54.22 195 PRO A CA 1
ATOM 1468 C C . PRO A 1 195 ? 28.827 16.426 -30.133 1.00 54.22 195 PRO A C 1
ATOM 1470 O O . PRO A 1 195 ? 29.906 16.212 -29.577 1.00 54.22 195 PRO A O 1
ATOM 1473 N N . LYS A 1 196 ? 28.305 15.574 -31.026 1.00 58.28 196 LYS A N 1
ATOM 1474 C CA . LYS A 1 196 ? 29.045 14.399 -31.501 1.00 58.28 196 LYS A CA 1
ATOM 1475 C C . LYS A 1 196 ? 30.340 14.877 -32.170 1.00 58.28 196 LYS A C 1
ATOM 1477 O O . LYS A 1 196 ? 30.267 15.798 -32.988 1.00 58.28 196 LYS A O 1
ATOM 1482 N N . PRO A 1 197 ? 31.506 14.283 -31.856 1.00 55.50 197 PRO A N 1
ATOM 1483 C CA . PRO A 1 197 ? 32.746 14.648 -32.522 1.00 55.50 197 PRO A CA 1
ATOM 1484 C C . PRO A 1 197 ? 32.576 14.429 -34.026 1.00 55.50 197 PRO A C 1
ATOM 1486 O O . PRO A 1 197 ? 32.188 13.347 -34.469 1.00 55.50 197 PRO A O 1
ATOM 1489 N N . VAL A 1 198 ? 32.811 15.484 -34.803 1.00 59.78 198 VAL A N 1
ATOM 1490 C CA . VAL A 1 198 ? 32.807 15.415 -36.263 1.00 59.78 198 VAL A CA 1
ATOM 1491 C C . VAL A 1 198 ? 34.007 14.558 -36.659 1.00 59.78 198 VAL A C 1
ATOM 1493 O O . VAL A 1 198 ? 35.144 14.925 -36.370 1.00 59.78 198 VAL A O 1
ATOM 1496 N N . SER A 1 199 ? 33.760 13.391 -37.255 1.00 61.97 199 SER A N 1
ATOM 1497 C CA . SER A 1 199 ? 34.820 12.546 -37.804 1.00 61.97 199 SER A CA 1
ATOM 1498 C C . SER A 1 199 ? 35.492 13.276 -38.968 1.00 61.97 199 SER A C 1
ATOM 1500 O O . SER A 1 199 ? 34.815 13.589 -39.950 1.00 61.97 199 SER A O 1
ATOM 1502 N N . SER A 1 200 ? 36.788 13.559 -38.827 1.00 58.16 200 SER A N 1
ATOM 1503 C CA . SER A 1 200 ? 37.684 14.035 -39.890 1.00 58.16 200 SER A CA 1
ATOM 1504 C C . SER A 1 200 ? 38.077 12.913 -40.838 1.00 58.16 200 SER A C 1
ATOM 1506 O O . SER A 1 200 ? 38.426 11.837 -40.296 1.00 58.16 200 SER A O 1
#

Foldseek 3Di:
DQFDFDWDWDDPPPDTDIDGDPQQQAADDDDDPLSVLLLVQVVVPDVTHGNRCCQHLVNLLSLLVSVVVVVFDDDVVLVVCCVPHSNSLSLLQCLLVVVGPSSVVSLLVNLLSQLQSQLVSCVVRVQQVAAEAEDDSCVSNVSSNPPCSSLVSSLPPVVCSVSSVNHYYYYDPDPCVVVVVVVVVVVVVVVVPDDDPDDD

Secondary structure (DSSP, 8-state):
--S--EEEEEE-SSSEEEEEE-GGGSBP---SHHHHHHHHHHHTT-SS-BHHHHSSHHHHHHHHHHHHHTT----HHHHHHHTTS-HHHHHHHHHHTTS-HHHHHHHHHHHHHHHHHHHHHHHHHT-TT-EEE-SHHHHHTHHHHTTSHHHHHHH--GGGHHHHHHS-EEE---TTHHHHHHHHHHHHHHHHTSPPP---